Protein AF-A0A2T2UYY9-F1 (afdb_monomer)

Foldseek 3Di:
DDDDDDDDDDPDDDDDPPDDPPDDDDPPPPPDPDPPPDPDPDDPDPPPPDDDDPAPVHDDDQLVDHPQVVCCVPPVDRDDNVRSQVVQQQWKDWPPPFIWGDPDPVRDIDTDCVSCVVQQCQQADVPGDCNVPNDDDPDPVSDTDRPPTDMDGCNDDDDCPVVLVVQLVPDPDDPPPPVVSVVSSVVSQVVVQVVVQVVVCVVPVPDGDHD

Radius of gyration: 27.1 Å; Cα contacts (8 Å, |Δi|>4): 128; chains: 1; bounding box: 74×56×60 Å

Sequence (211 aa):
MLLAATGCMGSGQTAVVTERPEDVPSTEDDPAPDATKGRGAGAPAMADTATVGRFDQGRLWTFENPPLGYFEEEYGFRPGEDWLRQARLGALRFADYCSASFVSPRGLILTNHHCARESIADVSQENESLVRDGFYAETRSDERRVEDLYVEQIVEVRDVTDSLRALVAGAPVENNDIEALARARRRQVVQLEERLTRRAERQDTTLRVRV

Structure (mmCIF, N/CA/C/O backbone):
data_AF-A0A2T2UYY9-F1
#
_entry.id   AF-A0A2T2UYY9-F1
#
loop_
_atom_site.group_PDB
_atom_site.id
_atom_site.type_symbol
_atom_site.label_atom_id
_atom_site.label_alt_id
_atom_site.label_comp_id
_atom_site.label_asym_id
_atom_site.label_entity_id
_atom_site.label_seq_id
_atom_site.pdbx_PDB_ins_code
_atom_site.Cartn_x
_atom_site.Cartn_y
_atom_site.Cartn_z
_atom_site.occupancy
_atom_site.B_iso_or_equiv
_atom_site.auth_seq_id
_atom_site.auth_comp_id
_atom_site.auth_asym_id
_atom_site.auth_atom_id
_atom_site.pdbx_PDB_model_num
ATOM 1 N N . MET A 1 1 ? 18.555 -36.882 26.285 1.00 37.34 1 MET A N 1
ATOM 2 C CA . MET A 1 1 ? 17.456 -37.588 26.973 1.00 37.34 1 MET A CA 1
ATOM 3 C C . MET A 1 1 ? 16.261 -37.558 26.038 1.00 37.34 1 MET A C 1
ATOM 5 O O . MET A 1 1 ? 15.813 -36.476 25.691 1.00 37.34 1 MET A O 1
ATOM 9 N N . LEU A 1 2 ? 15.871 -38.720 25.514 1.00 35.34 2 LEU A N 1
ATOM 10 C CA . LEU A 1 2 ? 14.754 -38.873 24.580 1.00 35.34 2 LEU A CA 1
ATOM 11 C C . LEU A 1 2 ? 13.439 -38.513 25.284 1.00 35.34 2 LEU A C 1
ATOM 13 O O . LEU A 1 2 ? 13.162 -39.089 26.333 1.00 35.34 2 LEU A O 1
ATOM 17 N N . LEU A 1 3 ? 12.606 -37.672 24.675 1.00 29.30 3 LEU A N 1
ATOM 18 C CA . LEU A 1 3 ? 11.164 -37.705 24.904 1.00 29.30 3 LEU A CA 1
ATOM 19 C C . LEU A 1 3 ? 10.444 -37.545 23.564 1.00 29.30 3 LEU A C 1
ATOM 21 O O . LEU A 1 3 ? 10.531 -36.512 22.908 1.00 29.30 3 LEU A O 1
ATOM 25 N N . ALA A 1 4 ? 9.756 -38.611 23.167 1.00 40.12 4 ALA A N 1
ATOM 26 C CA . ALA A 1 4 ? 8.724 -38.580 22.148 1.00 40.12 4 ALA A CA 1
ATOM 27 C C . ALA A 1 4 ? 7.414 -38.102 22.788 1.00 40.12 4 ALA A C 1
ATOM 29 O O . ALA A 1 4 ? 7.098 -38.503 23.908 1.00 40.12 4 ALA A O 1
ATOM 30 N N . ALA A 1 5 ? 6.632 -37.309 22.058 1.00 35.09 5 ALA A N 1
ATOM 31 C CA . ALA A 1 5 ? 5.236 -37.057 22.383 1.00 35.09 5 ALA A CA 1
ATOM 32 C C . ALA A 1 5 ? 4.394 -37.185 21.110 1.00 35.09 5 ALA A C 1
ATOM 34 O O . ALA A 1 5 ? 4.393 -36.323 20.236 1.00 35.09 5 ALA A O 1
ATOM 35 N N . THR A 1 6 ? 3.697 -38.312 21.014 1.00 42.81 6 THR A N 1
ATOM 36 C CA . THR A 1 6 ? 2.542 -38.532 20.149 1.00 42.81 6 THR A CA 1
ATOM 37 C C . THR A 1 6 ? 1.341 -37.829 20.779 1.00 42.81 6 THR A C 1
ATOM 39 O O . THR A 1 6 ? 1.020 -38.088 21.936 1.00 42.81 6 THR A O 1
ATOM 42 N N . GLY A 1 7 ? 0.644 -36.978 20.028 1.00 36.50 7 GLY A N 1
ATOM 43 C CA . GLY A 1 7 ? -0.615 -36.388 20.481 1.00 36.50 7 GLY A CA 1
ATOM 44 C C . GLY A 1 7 ? -1.250 -35.508 19.412 1.00 36.50 7 GLY A C 1
ATOM 45 O O . GLY A 1 7 ? -0.659 -34.524 18.984 1.00 36.50 7 GLY A O 1
ATOM 46 N N . CYS A 1 8 ? -2.451 -35.872 18.966 1.00 51.44 8 CYS A N 1
ATOM 47 C CA . CYS A 1 8 ? -3.291 -35.002 18.150 1.00 51.44 8 CYS A CA 1
ATOM 48 C C . CYS A 1 8 ? -3.870 -33.899 19.052 1.00 51.44 8 CYS A C 1
ATOM 50 O O . CYS A 1 8 ? -4.552 -34.222 20.023 1.00 51.44 8 CYS A O 1
ATOM 52 N N . MET A 1 9 ? -3.632 -32.622 18.735 1.00 43.91 9 MET A N 1
ATOM 53 C CA . MET A 1 9 ? -4.253 -31.485 19.428 1.00 43.91 9 MET A CA 1
ATOM 54 C C . MET A 1 9 ? -5.332 -30.846 18.545 1.00 43.91 9 MET A C 1
ATOM 56 O O . MET A 1 9 ? -5.073 -30.468 17.404 1.00 43.91 9 MET A O 1
ATOM 60 N N . GLY A 1 10 ? -6.550 -30.754 19.085 1.00 40.47 10 GLY A N 1
ATOM 61 C CA . GLY A 1 10 ? -7.696 -30.074 18.481 1.00 40.47 10 GLY A CA 1
ATOM 62 C C . GLY A 1 10 ? -7.664 -28.551 18.657 1.00 40.47 10 GLY A C 1
ATOM 63 O O . GLY A 1 10 ? -6.865 -28.004 19.415 1.00 40.47 10 GLY A O 1
ATOM 64 N N . SER A 1 11 ? -8.560 -27.869 17.939 1.00 52.34 11 SER A N 1
ATOM 65 C CA . SER A 1 11 ? -8.691 -26.410 17.921 1.00 52.34 11 SER A CA 1
ATOM 66 C C . SER A 1 11 ? -9.060 -25.852 19.298 1.00 52.34 11 SER A C 1
ATOM 68 O O . SER A 1 11 ? -10.114 -26.200 19.831 1.00 52.34 11 SER A O 1
ATOM 70 N N . GLY A 1 12 ? -8.236 -24.950 19.840 1.00 54.50 12 GLY A N 1
ATOM 71 C CA . GLY A 1 12 ? -8.602 -24.166 21.025 1.00 54.50 12 GLY A CA 1
ATOM 72 C C . GLY A 1 12 ? -7.506 -23.891 22.055 1.00 54.50 12 GLY A C 1
ATOM 73 O O . GLY A 1 12 ? -7.841 -23.432 23.140 1.00 54.50 12 GLY A O 1
ATOM 74 N N . GLN A 1 13 ? -6.223 -24.138 21.774 1.00 39.34 13 GLN A N 1
ATOM 75 C CA . GLN A 1 13 ? -5.159 -23.745 22.704 1.00 39.34 13 GLN A CA 1
ATOM 76 C C . GLN A 1 13 ? -4.531 -22.405 22.315 1.00 39.34 13 GLN A C 1
ATOM 78 O O . GLN A 1 13 ? -3.838 -22.288 21.307 1.00 39.34 13 GLN A O 1
ATOM 83 N N . THR A 1 14 ? -4.766 -21.397 23.153 1.00 49.75 14 THR A N 1
ATOM 84 C CA . THR A 1 14 ? -3.961 -20.176 23.227 1.00 49.75 14 THR A CA 1
ATOM 85 C C . THR A 1 14 ? -2.599 -20.556 23.803 1.00 49.75 14 THR A C 1
ATOM 87 O O . THR A 1 14 ? -2.527 -21.112 24.899 1.00 49.75 14 THR A O 1
ATOM 90 N N . ALA A 1 15 ? -1.518 -20.291 23.072 1.00 41.66 15 ALA A N 1
ATOM 91 C CA . ALA A 1 15 ? -0.172 -20.473 23.598 1.00 41.66 15 ALA A CA 1
ATOM 92 C C . ALA A 1 15 ? 0.050 -19.483 24.752 1.00 41.66 15 ALA A C 1
ATOM 94 O O . ALA A 1 15 ? 0.008 -18.270 24.555 1.00 41.66 15 ALA A O 1
ATOM 95 N N . VAL A 1 16 ? 0.266 -19.999 25.961 1.00 47.44 16 VAL A N 1
ATOM 96 C CA . VAL A 1 16 ? 0.759 -19.204 27.087 1.00 47.44 16 VAL A CA 1
ATOM 97 C C . VAL A 1 16 ? 2.278 -19.198 26.970 1.00 47.44 16 VAL A C 1
ATOM 99 O O . VAL A 1 16 ? 2.910 -20.245 27.091 1.00 47.44 16 VAL A O 1
ATOM 102 N N . VAL A 1 17 ? 2.860 -18.033 26.683 1.00 52.19 17 VAL A N 1
ATOM 103 C CA . VAL A 1 17 ? 4.313 -17.829 26.739 1.00 52.19 17 VAL A CA 1
ATOM 104 C C . VAL A 1 17 ? 4.705 -17.934 28.206 1.00 52.19 17 VAL A C 1
ATOM 106 O O . VAL A 1 17 ? 4.462 -17.007 28.975 1.00 52.19 17 VAL A O 1
ATOM 109 N N . THR A 1 18 ? 5.207 -19.093 28.625 1.00 55.78 18 THR A N 1
ATOM 110 C CA . THR A 1 18 ? 5.424 -19.354 30.050 1.00 55.78 18 THR A CA 1
ATOM 111 C C . THR A 1 18 ? 6.650 -18.653 30.608 1.00 55.78 18 THR A C 1
ATOM 113 O O . THR A 1 18 ? 6.643 -18.385 31.801 1.00 55.78 18 THR A O 1
ATOM 116 N N . GLU A 1 19 ? 7.658 -18.287 29.806 1.00 55.75 19 GLU A N 1
ATOM 117 C CA . GLU A 1 19 ? 8.857 -17.608 30.324 1.00 55.75 19 GLU A CA 1
ATOM 118 C C . GLU A 1 19 ? 9.464 -16.650 29.284 1.00 55.75 19 GLU A C 1
ATOM 120 O O . GLU A 1 19 ? 9.641 -17.003 28.115 1.00 55.75 19 GLU A O 1
ATOM 125 N N . ARG A 1 20 ? 9.765 -15.414 29.714 1.00 49.06 20 ARG A N 1
ATOM 126 C CA . ARG A 1 20 ? 10.604 -14.471 28.963 1.00 49.06 20 ARG A CA 1
ATOM 127 C C . ARG A 1 20 ? 12.036 -15.024 28.994 1.00 49.06 20 ARG A C 1
ATOM 129 O O . ARG A 1 20 ? 12.487 -15.357 30.089 1.00 49.06 20 ARG A O 1
ATOM 136 N N . PRO A 1 21 ? 12.747 -15.128 27.857 1.00 59.56 21 PRO A N 1
ATOM 137 C CA . PRO A 1 21 ? 14.175 -15.436 27.869 1.00 59.56 21 PRO A CA 1
ATOM 138 C C . PRO A 1 21 ? 14.902 -14.485 28.826 1.00 59.56 21 PRO A C 1
ATOM 140 O O . PRO A 1 21 ? 14.519 -13.315 28.913 1.00 59.56 21 PRO A O 1
ATOM 143 N N . GLU A 1 22 ? 15.903 -14.981 29.555 1.00 58.59 22 GLU A N 1
ATOM 144 C CA . GLU A 1 22 ? 16.700 -14.137 30.451 1.00 58.59 22 GLU A CA 1
ATOM 145 C C . GLU A 1 22 ? 17.246 -12.925 29.684 1.00 58.59 22 GLU A C 1
ATOM 147 O O . GLU A 1 22 ? 17.657 -13.050 28.525 1.00 58.59 22 GLU A O 1
ATOM 152 N N . ASP A 1 23 ? 17.213 -11.748 30.319 1.00 61.19 23 ASP A N 1
ATOM 153 C CA . ASP A 1 23 ? 17.773 -10.538 29.723 1.00 61.19 23 ASP A CA 1
ATOM 154 C C . ASP A 1 23 ? 19.252 -10.784 29.433 1.00 61.19 23 ASP A C 1
ATOM 156 O O . ASP A 1 23 ? 20.052 -11.040 30.336 1.00 61.19 23 ASP A O 1
ATOM 160 N N . VAL A 1 24 ? 19.614 -10.712 28.154 1.00 56.38 24 VAL A N 1
ATOM 161 C CA . VAL A 1 24 ? 21.017 -10.690 27.755 1.00 56.38 24 VAL A CA 1
ATOM 162 C C . VAL A 1 24 ? 21.629 -9.433 28.384 1.00 56.38 24 VAL A C 1
ATOM 164 O O . VAL A 1 24 ? 21.054 -8.355 28.207 1.00 56.38 24 VAL A O 1
ATOM 167 N N . PRO A 1 25 ? 22.747 -9.535 29.129 1.00 52.97 25 PRO A N 1
ATOM 168 C CA . PRO A 1 25 ? 23.355 -8.373 29.758 1.00 52.97 25 PRO A CA 1
ATOM 169 C C . PRO A 1 25 ? 23.643 -7.299 28.708 1.00 52.97 25 PRO A C 1
ATOM 171 O O . PRO A 1 25 ? 24.212 -7.590 27.653 1.00 52.97 25 PRO A O 1
ATOM 174 N N . SER A 1 26 ? 23.241 -6.063 28.992 1.00 54.41 26 SER A N 1
ATOM 175 C CA . SER A 1 26 ? 23.564 -4.911 28.159 1.00 54.41 26 SER A CA 1
ATOM 176 C C . SER A 1 26 ? 25.078 -4.723 28.113 1.00 54.41 26 SER A C 1
ATOM 178 O O . SER A 1 26 ? 25.713 -4.529 29.147 1.00 54.41 26 SER A O 1
ATOM 180 N N . THR A 1 27 ? 25.653 -4.691 26.913 1.00 58.06 27 THR A N 1
ATOM 181 C CA . THR A 1 27 ? 27.070 -4.348 26.690 1.00 58.06 27 THR A CA 1
ATOM 182 C C . THR A 1 27 ? 27.346 -2.846 26.855 1.00 58.06 27 THR A C 1
ATOM 184 O O . THR A 1 27 ? 28.406 -2.360 26.476 1.00 58.06 27 THR A O 1
ATOM 187 N N . GLU A 1 28 ? 26.372 -2.078 27.350 1.00 57.88 28 GLU A N 1
ATOM 188 C CA . GLU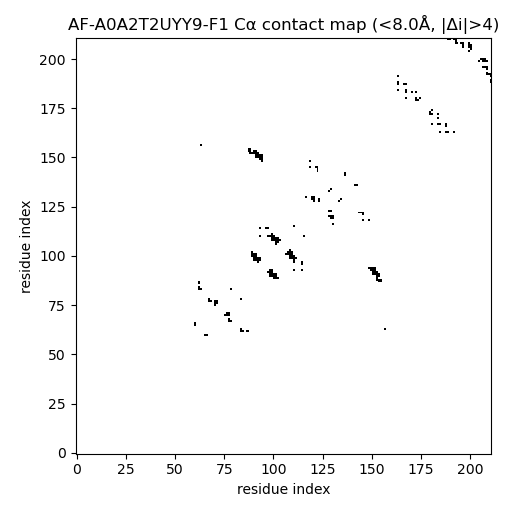 A 1 28 ? 26.459 -0.621 27.507 1.00 57.88 28 GLU A CA 1
ATOM 189 C C . GLU A 1 28 ? 27.282 -0.210 28.742 1.00 57.88 28 GLU A C 1
ATOM 191 O O . GLU A 1 28 ? 27.841 0.884 28.750 1.00 57.88 28 GLU A O 1
ATOM 196 N N . ASP A 1 29 ? 27.424 -1.104 29.730 1.00 51.78 29 ASP A N 1
ATOM 197 C CA . ASP A 1 29 ? 28.199 -0.885 30.964 1.00 51.78 29 ASP A CA 1
ATOM 198 C C . ASP A 1 29 ? 29.574 -1.581 30.964 1.00 51.78 29 ASP A C 1
ATOM 200 O O . ASP A 1 29 ? 30.299 -1.542 31.965 1.00 51.78 29 ASP A O 1
ATOM 204 N N . ASP A 1 30 ? 29.970 -2.210 29.853 1.00 55.09 30 ASP A N 1
ATOM 205 C CA . ASP A 1 30 ? 31.307 -2.789 29.741 1.00 55.09 30 ASP A CA 1
ATOM 206 C C . ASP A 1 30 ? 32.353 -1.658 29.754 1.00 55.09 30 ASP A C 1
ATOM 208 O O . ASP A 1 30 ? 32.312 -0.756 28.908 1.00 55.09 30 ASP A O 1
ATOM 212 N N . PRO A 1 31 ? 33.319 -1.659 30.695 1.00 55.16 31 PRO A N 1
ATOM 213 C CA . PRO A 1 31 ? 34.343 -0.630 30.725 1.00 55.16 31 PRO A CA 1
ATOM 214 C C . PRO A 1 31 ? 35.142 -0.680 29.423 1.00 55.16 31 PRO A C 1
ATOM 216 O O . PRO A 1 31 ? 35.619 -1.740 29.010 1.00 55.16 31 PRO A O 1
ATOM 219 N N . ALA A 1 32 ? 35.315 0.486 28.793 1.00 49.72 32 ALA A N 1
ATOM 220 C CA . ALA A 1 32 ? 36.153 0.615 27.611 1.00 49.72 32 ALA A CA 1
ATOM 221 C C . ALA A 1 32 ? 37.526 -0.036 27.876 1.00 49.72 32 ALA A C 1
ATOM 223 O O . ALA A 1 32 ? 38.115 0.197 28.940 1.00 49.72 32 ALA A O 1
ATOM 224 N N . PRO A 1 33 ? 38.047 -0.857 26.947 1.00 54.19 33 PRO A N 1
ATOM 225 C CA . PRO A 1 33 ? 39.304 -1.555 27.159 1.00 54.19 33 PRO A CA 1
ATOM 226 C C . PRO A 1 33 ? 40.423 -0.548 27.447 1.00 54.19 33 PRO A C 1
ATOM 228 O O . PRO A 1 33 ? 40.607 0.427 26.718 1.00 54.19 33 PRO A O 1
ATOM 231 N N . ASP A 1 34 ? 41.166 -0.794 28.527 1.00 48.72 34 ASP A N 1
ATOM 232 C CA . ASP A 1 34 ? 42.302 0.023 28.954 1.00 48.72 34 ASP A CA 1
ATOM 233 C C . ASP A 1 34 ? 43.360 0.093 27.839 1.00 48.72 34 ASP A C 1
ATOM 235 O O . ASP A 1 34 ? 44.102 -0.859 27.580 1.00 48.72 34 ASP A O 1
ATOM 239 N N . ALA A 1 35 ? 43.436 1.254 27.185 1.00 53.03 35 ALA A N 1
ATOM 240 C CA . ALA A 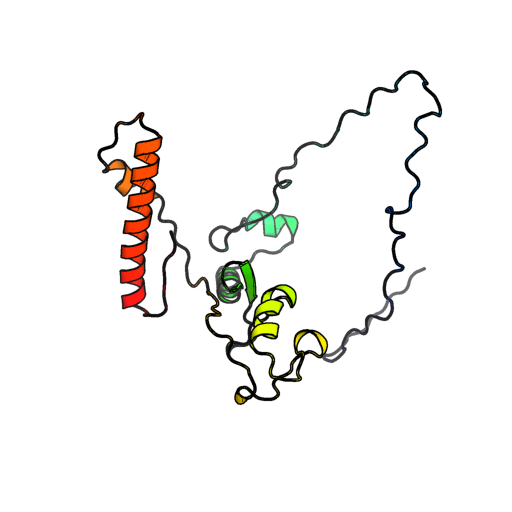1 35 ? 44.314 1.522 26.050 1.00 53.03 35 ALA A CA 1
ATOM 241 C C . ALA A 1 35 ? 45.816 1.535 26.405 1.00 53.03 35 ALA A C 1
ATOM 243 O O . ALA A 1 35 ? 46.651 1.772 25.529 1.00 53.03 35 ALA A O 1
ATOM 244 N N . THR A 1 36 ? 46.192 1.296 27.668 1.00 50.16 36 THR A N 1
ATOM 245 C CA . THR A 1 36 ? 47.596 1.310 28.108 1.00 50.16 36 THR A CA 1
ATOM 246 C C . THR A 1 36 ? 48.218 -0.072 28.324 1.00 50.16 36 THR A C 1
ATOM 248 O O . THR A 1 36 ? 49.435 -0.175 28.507 1.00 50.16 36 THR A O 1
ATOM 251 N N . LYS A 1 37 ? 47.452 -1.164 28.193 1.00 49.22 37 LYS A N 1
ATOM 252 C CA . LYS A 1 37 ? 47.991 -2.526 28.313 1.00 49.22 37 LYS A CA 1
ATOM 253 C C . LYS A 1 37 ? 48.530 -3.063 26.981 1.00 49.22 37 LYS A C 1
ATOM 255 O O . LYS A 1 37 ? 47.829 -3.691 26.201 1.00 49.22 37 LYS A O 1
ATOM 260 N N . GLY A 1 38 ? 49.836 -2.877 26.783 1.00 46.69 38 GLY A N 1
ATOM 261 C CA . GLY A 1 38 ? 50.659 -3.732 25.923 1.00 46.69 38 GLY A CA 1
ATOM 262 C C . GLY A 1 38 ? 50.740 -3.321 24.454 1.00 46.69 38 GLY A C 1
ATOM 263 O O . GLY A 1 38 ? 50.080 -3.897 23.597 1.00 46.69 38 GLY A O 1
ATOM 264 N N . ARG A 1 39 ? 51.687 -2.430 24.129 1.00 49.59 39 ARG A N 1
ATOM 265 C CA . ARG A 1 39 ? 52.286 -2.370 22.784 1.00 49.59 39 ARG A CA 1
ATOM 266 C C . ARG A 1 39 ? 53.170 -3.606 22.564 1.00 49.59 39 ARG A C 1
ATOM 268 O O . ARG A 1 39 ? 54.394 -3.520 22.586 1.00 49.59 39 ARG A O 1
ATOM 275 N N . GLY A 1 40 ? 52.538 -4.765 22.406 1.00 49.12 40 GLY A N 1
ATOM 276 C CA . GLY A 1 40 ? 53.129 -5.909 21.718 1.00 49.12 40 GLY A CA 1
ATOM 277 C C . GLY A 1 40 ? 53.073 -5.660 20.211 1.00 49.12 40 GLY A C 1
ATOM 278 O O . GLY A 1 40 ? 52.153 -4.993 19.741 1.00 49.12 40 GLY A O 1
ATOM 279 N N . ALA A 1 41 ? 54.079 -6.130 19.471 1.00 51.84 41 ALA A N 1
ATOM 280 C CA . ALA A 1 41 ? 54.162 -5.997 18.017 1.00 51.84 41 ALA A CA 1
ATOM 281 C C . ALA A 1 41 ? 52.804 -6.301 17.366 1.00 51.84 41 ALA A C 1
ATOM 283 O O . ALA A 1 41 ? 52.227 -7.357 17.622 1.00 51.84 41 ALA A O 1
ATOM 284 N N . GLY A 1 42 ? 52.290 -5.347 16.584 1.00 53.19 42 GLY A N 1
ATOM 285 C CA . GLY A 1 42 ? 50.960 -5.421 15.994 1.00 53.19 42 GLY A CA 1
ATOM 286 C C . GLY A 1 42 ? 50.794 -6.719 15.221 1.00 53.19 42 GLY A C 1
ATOM 287 O O . GLY A 1 42 ? 51.405 -6.897 14.166 1.00 53.19 42 GLY A O 1
ATOM 288 N N . ALA A 1 43 ? 49.967 -7.620 15.751 1.00 57.94 43 ALA A N 1
ATOM 289 C CA . ALA A 1 43 ? 49.380 -8.660 14.932 1.00 57.94 43 ALA A CA 1
ATOM 290 C C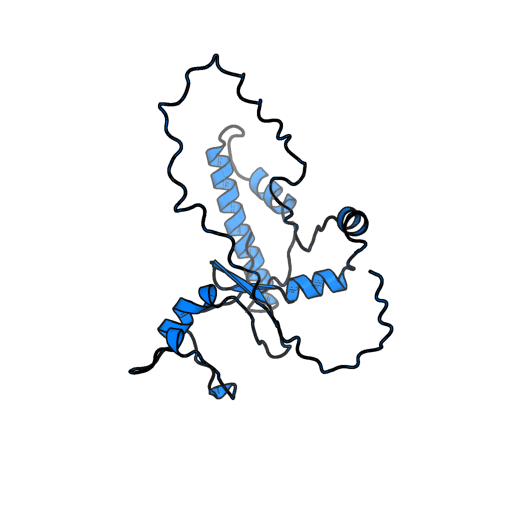 . ALA A 1 43 ? 48.698 -7.948 13.752 1.00 57.94 43 ALA A C 1
ATOM 292 O O . ALA A 1 43 ? 48.041 -6.924 13.980 1.00 57.94 43 ALA A O 1
ATOM 293 N N . PRO A 1 44 ? 48.879 -8.413 12.503 1.00 57.97 44 PRO A N 1
ATOM 294 C CA . PRO A 1 44 ? 48.126 -7.855 11.394 1.00 57.97 44 PRO A CA 1
ATOM 295 C C . PRO A 1 44 ? 46.651 -7.916 11.787 1.00 57.97 44 PRO A C 1
ATOM 297 O O . PRO A 1 44 ? 46.178 -8.972 12.216 1.00 57.97 44 PRO A O 1
ATOM 300 N N . ALA A 1 45 ? 45.953 -6.778 11.709 1.00 63.00 45 ALA A N 1
ATOM 301 C CA . ALA A 1 45 ? 44.503 -6.769 11.822 1.00 63.00 45 ALA A CA 1
ATOM 302 C C . ALA A 1 45 ? 43.998 -7.887 10.908 1.00 63.00 45 ALA A C 1
ATOM 304 O O . ALA A 1 45 ? 44.405 -7.933 9.742 1.00 63.00 45 ALA A O 1
ATOM 305 N N . MET A 1 46 ? 43.228 -8.837 11.452 1.00 64.88 46 MET A N 1
ATOM 306 C CA . MET A 1 46 ? 42.651 -9.888 10.621 1.00 64.88 46 MET A CA 1
ATOM 307 C C . MET A 1 46 ? 41.923 -9.173 9.491 1.00 64.88 46 MET A C 1
ATOM 309 O O . MET A 1 46 ? 41.044 -8.353 9.755 1.00 64.88 46 MET A O 1
ATOM 313 N N . ALA A 1 47 ? 42.381 -9.395 8.259 1.00 67.06 47 ALA A N 1
ATOM 314 C CA . ALA A 1 47 ? 41.742 -8.808 7.099 1.00 67.06 47 ALA A CA 1
ATOM 315 C C . ALA A 1 47 ? 40.261 -9.180 7.164 1.00 67.06 47 ALA A C 1
ATOM 317 O O . ALA A 1 47 ? 39.934 -10.331 7.471 1.00 67.06 47 ALA A O 1
ATOM 318 N N . ASP A 1 48 ? 39.392 -8.199 6.936 1.00 73.12 48 ASP A N 1
ATOM 319 C CA . ASP A 1 48 ? 37.964 -8.445 6.833 1.00 73.12 48 ASP A CA 1
ATOM 320 C C . ASP A 1 48 ? 37.751 -9.525 5.765 1.00 73.12 48 ASP A C 1
ATOM 322 O O . ASP A 1 48 ? 38.071 -9.343 4.589 1.00 73.12 48 ASP A O 1
ATOM 326 N N . THR A 1 49 ? 37.340 -10.705 6.224 1.00 79.62 49 THR A N 1
ATOM 327 C CA . THR A 1 49 ? 37.105 -11.887 5.388 1.00 79.62 49 THR A CA 1
ATOM 328 C C . THR A 1 49 ? 35.648 -11.962 4.951 1.00 79.62 49 THR A C 1
ATOM 330 O O . THR A 1 49 ? 35.265 -12.933 4.294 1.00 79.62 49 THR A O 1
ATOM 333 N N . ALA A 1 50 ? 34.833 -10.949 5.278 1.00 79.94 50 ALA A N 1
ATOM 334 C CA . ALA A 1 50 ? 33.485 -10.841 4.760 1.00 79.94 50 ALA A CA 1
ATOM 335 C C . ALA A 1 50 ? 33.542 -10.759 3.231 1.00 79.94 50 ALA A C 1
ATOM 337 O O . ALA A 1 50 ? 34.129 -9.857 2.631 1.00 79.94 50 ALA A O 1
ATOM 338 N N . THR A 1 51 ? 32.933 -11.748 2.589 1.00 82.56 51 THR A N 1
ATOM 339 C CA . THR A 1 51 ? 32.713 -11.744 1.146 1.00 82.56 51 THR A CA 1
ATOM 340 C C . THR A 1 51 ? 31.273 -11.339 0.906 1.00 82.56 51 THR A C 1
ATOM 342 O O . THR A 1 51 ? 30.379 -11.819 1.598 1.00 82.56 51 THR A O 1
ATOM 345 N N . VAL A 1 52 ? 31.053 -10.439 -0.055 1.00 85.81 52 VAL A N 1
ATOM 346 C CA . VAL A 1 52 ? 29.703 -9.971 -0.377 1.00 85.81 52 VAL A CA 1
ATOM 347 C C . VAL A 1 52 ? 28.910 -11.118 -0.995 1.00 85.81 52 VAL A C 1
ATOM 349 O O . VAL A 1 52 ? 29.229 -11.604 -2.084 1.00 85.81 52 VAL A O 1
ATOM 352 N N . GLY A 1 53 ? 27.872 -11.546 -0.292 1.00 85.31 53 GLY A N 1
ATOM 353 C CA . GLY A 1 53 ? 26.890 -12.506 -0.753 1.00 85.31 53 GLY A CA 1
ATOM 354 C C . GLY A 1 53 ? 25.876 -11.880 -1.710 1.00 85.31 53 GLY A C 1
ATOM 355 O O . GLY A 1 53 ? 25.583 -10.684 -1.690 1.00 85.31 53 GLY A O 1
ATOM 356 N N . ARG A 1 54 ? 25.271 -12.727 -2.553 1.00 83.25 54 ARG A N 1
ATOM 357 C CA . ARG A 1 54 ? 24.250 -12.339 -3.547 1.00 83.25 54 ARG A CA 1
ATOM 358 C C . ARG A 1 54 ? 23.064 -11.562 -2.948 1.00 83.25 54 ARG A C 1
ATOM 360 O O . ARG A 1 54 ? 22.424 -10.803 -3.670 1.00 83.25 54 ARG A O 1
ATOM 367 N N . PHE A 1 55 ? 22.749 -11.780 -1.670 1.00 87.00 55 PHE A N 1
ATOM 368 C CA . PHE A 1 55 ? 21.567 -11.239 -0.989 1.00 87.00 55 PHE A CA 1
ATOM 369 C C . PHE A 1 55 ? 21.899 -10.352 0.215 1.00 87.00 55 PHE A C 1
ATOM 371 O O . PHE A 1 55 ? 21.017 -10.084 1.027 1.00 87.00 55 PHE A O 1
ATOM 378 N N . ASP A 1 56 ? 23.135 -9.865 0.329 1.00 86.06 56 ASP A N 1
ATOM 379 C CA . ASP A 1 56 ? 23.548 -9.024 1.463 1.00 86.06 56 ASP A CA 1
ATOM 380 C C . ASP A 1 56 ? 22.787 -7.692 1.514 1.00 86.06 56 ASP A C 1
ATOM 382 O O . ASP A 1 56 ? 22.641 -7.088 2.571 1.00 86.06 56 ASP A O 1
ATOM 386 N N . GLN A 1 57 ? 22.241 -7.260 0.374 1.00 83.88 57 GLN A N 1
ATOM 387 C CA . GLN A 1 57 ? 21.385 -6.074 0.246 1.00 83.88 57 GLN A CA 1
ATOM 388 C C . GLN A 1 57 ? 19.888 -6.389 0.426 1.00 83.88 57 GLN A C 1
ATOM 390 O O . GLN A 1 57 ? 19.028 -5.564 0.123 1.00 83.88 57 GLN A O 1
ATOM 395 N N . GLY A 1 58 ? 19.563 -7.589 0.906 1.00 86.00 58 GLY A N 1
ATOM 396 C CA . GLY A 1 58 ? 18.204 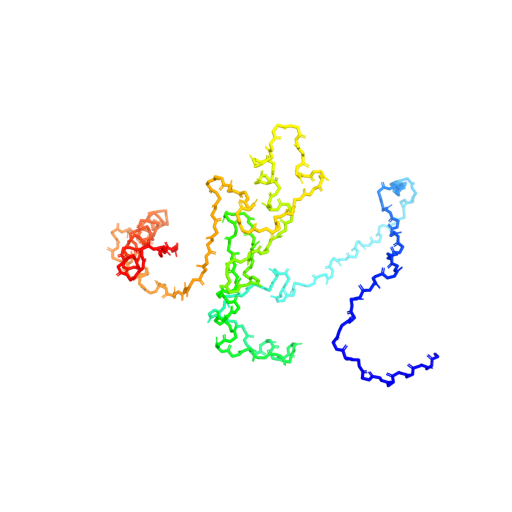-8.010 1.209 1.00 86.00 58 GLY A CA 1
ATOM 397 C C . GLY A 1 58 ? 17.497 -8.777 0.093 1.00 86.00 58 GLY A C 1
ATOM 398 O O . GLY A 1 58 ? 18.029 -9.085 -0.976 1.00 86.00 58 GLY A O 1
ATOM 399 N N . ARG A 1 59 ? 16.256 -9.138 0.411 1.00 90.00 59 ARG A N 1
ATOM 400 C CA . ARG A 1 59 ? 15.386 -10.059 -0.324 1.00 90.00 59 ARG A CA 1
ATOM 401 C C . ARG A 1 59 ? 14.011 -9.407 -0.490 1.00 90.00 59 ARG A C 1
ATOM 403 O O . ARG A 1 59 ? 13.070 -9.722 0.231 1.00 90.00 59 ARG A O 1
ATOM 410 N N . LEU A 1 60 ? 13.933 -8.427 -1.391 1.00 92.56 60 LEU A N 1
ATOM 411 C CA . LEU A 1 60 ? 12.716 -7.668 -1.691 1.00 92.56 60 LEU A CA 1
ATOM 412 C C . LEU A 1 60 ? 12.303 -7.934 -3.137 1.00 92.56 60 LEU A C 1
ATOM 414 O O . LEU A 1 60 ? 13.044 -7.624 -4.069 1.00 92.56 60 LEU A O 1
ATOM 418 N N . TRP A 1 61 ? 11.119 -8.510 -3.316 1.00 93.00 61 TRP A N 1
ATOM 419 C CA . TRP A 1 61 ? 10.583 -8.876 -4.624 1.00 93.00 61 TRP A CA 1
ATOM 420 C C . TRP A 1 61 ? 9.162 -8.359 -4.775 1.00 93.00 61 TRP A C 1
ATOM 422 O O . TRP A 1 61 ? 8.433 -8.225 -3.793 1.00 93.00 61 TRP A O 1
ATOM 432 N N . THR A 1 62 ? 8.767 -8.079 -6.012 1.00 94.38 62 THR A N 1
ATOM 433 C CA . THR A 1 62 ? 7.386 -7.716 -6.326 1.00 94.38 62 THR A CA 1
ATOM 434 C C . THR A 1 62 ? 6.513 -8.964 -6.420 1.00 94.38 62 THR A C 1
ATOM 436 O O . THR A 1 62 ? 7.002 -10.068 -6.672 1.00 94.38 62 THR A O 1
ATOM 439 N N . PHE A 1 63 ? 5.202 -8.791 -6.249 1.00 95.25 63 PHE A N 1
ATOM 440 C CA . PHE A 1 63 ? 4.241 -9.885 -6.407 1.00 95.25 63 PHE A CA 1
ATOM 441 C C . PHE A 1 63 ? 4.117 -10.347 -7.866 1.00 95.25 63 PHE A C 1
ATOM 443 O O . PHE A 1 63 ? 3.734 -11.484 -8.119 1.00 95.25 63 PHE A O 1
ATOM 450 N N . GLU A 1 64 ? 4.454 -9.476 -8.817 1.00 94.12 64 GLU A N 1
ATOM 451 C CA . GLU A 1 64 ? 4.347 -9.703 -10.261 1.00 94.12 64 GLU A CA 1
ATOM 452 C C . GLU A 1 64 ? 5.549 -10.453 -10.835 1.00 94.12 64 GLU A C 1
ATOM 454 O O . GLU A 1 64 ? 5.427 -11.103 -11.869 1.00 94.12 64 GLU A O 1
ATOM 459 N N . ASN A 1 65 ? 6.710 -10.359 -10.181 1.00 94.69 65 ASN A N 1
ATOM 460 C CA . ASN A 1 65 ? 7.927 -11.042 -10.611 1.00 94.69 65 ASN A CA 1
ATOM 461 C C . ASN A 1 65 ? 8.692 -11.678 -9.431 1.00 94.69 65 ASN A C 1
ATOM 463 O O . ASN A 1 65 ? 9.862 -11.350 -9.199 1.00 94.69 65 ASN A O 1
ATOM 467 N N . PRO A 1 66 ? 8.055 -12.572 -8.651 1.00 95.25 66 PRO A N 1
ATOM 468 C CA . PRO A 1 66 ? 8.730 -13.273 -7.572 1.00 95.25 66 PRO A CA 1
ATOM 469 C C . PRO A 1 66 ? 9.675 -14.343 -8.142 1.00 95.25 66 PRO A C 1
ATOM 471 O O . PRO A 1 66 ? 9.351 -15.002 -9.135 1.00 95.25 66 PRO A O 1
ATOM 474 N N . PRO A 1 67 ? 10.832 -14.597 -7.509 1.00 95.62 67 PRO A N 1
ATOM 475 C CA . PRO A 1 67 ? 11.765 -15.622 -7.958 1.00 95.62 67 PRO A CA 1
ATOM 476 C C . PRO A 1 67 ? 11.269 -17.016 -7.535 1.00 95.62 67 PRO A C 1
ATOM 478 O O . PRO A 1 67 ? 11.830 -17.646 -6.645 1.00 95.62 67 PRO A O 1
ATOM 481 N N . LEU A 1 68 ? 10.211 -17.520 -8.177 1.00 96.94 68 LEU A N 1
ATOM 482 C CA . LEU A 1 68 ? 9.521 -18.752 -7.762 1.00 96.94 68 LEU A CA 1
ATOM 483 C C . LEU A 1 68 ? 10.441 -19.975 -7.663 1.00 96.94 68 LEU A C 1
ATOM 485 O O . LEU A 1 68 ? 10.284 -20.775 -6.750 1.00 96.94 68 LEU A O 1
ATOM 489 N N . GLY A 1 69 ? 11.411 -20.108 -8.575 1.00 96.94 69 GLY A N 1
ATOM 490 C CA . GLY A 1 69 ? 12.395 -21.194 -8.508 1.00 96.94 69 GLY A CA 1
ATOM 491 C C . GLY A 1 69 ? 13.283 -21.109 -7.265 1.00 96.94 69 GLY A C 1
ATOM 492 O O . GLY A 1 69 ? 13.560 -22.125 -6.644 1.00 96.94 69 GLY A O 1
ATOM 493 N N . TYR A 1 70 ? 13.652 -19.893 -6.855 1.00 94.69 70 TYR A N 1
ATOM 494 C CA . TYR A 1 70 ? 14.400 -19.676 -5.619 1.00 94.69 70 TYR A CA 1
ATOM 495 C C . TYR A 1 70 ? 13.557 -20.012 -4.382 1.00 94.69 70 TYR A C 1
ATOM 497 O O . TYR A 1 70 ? 14.054 -20.651 -3.463 1.00 94.69 70 TYR A O 1
ATOM 505 N N . PHE A 1 71 ? 12.277 -19.620 -4.358 1.00 96.44 71 PHE A N 1
ATOM 506 C CA . PHE A 1 71 ? 11.393 -19.945 -3.230 1.00 96.44 71 PHE A CA 1
ATOM 507 C C . PHE A 1 71 ? 11.185 -21.451 -3.067 1.00 96.44 71 PHE A C 1
ATOM 509 O O . PHE A 1 71 ? 11.149 -21.958 -1.948 1.00 96.44 71 PHE A O 1
ATOM 516 N N . GLU A 1 72 ? 11.074 -22.167 -4.180 1.00 98.00 72 GLU A N 1
ATOM 517 C CA . GLU A 1 72 ? 10.930 -23.616 -4.191 1.00 98.00 72 GLU A CA 1
ATOM 518 C C . GLU A 1 72 ? 12.196 -24.319 -3.689 1.00 98.00 72 GLU A C 1
ATOM 520 O O . GLU A 1 72 ? 12.099 -25.204 -2.844 1.00 98.00 72 GLU A O 1
ATOM 525 N N . GLU A 1 73 ? 13.374 -23.892 -4.149 1.00 97.19 73 GLU A N 1
ATOM 526 C CA . GLU A 1 73 ? 14.663 -24.455 -3.731 1.00 97.19 73 GLU A CA 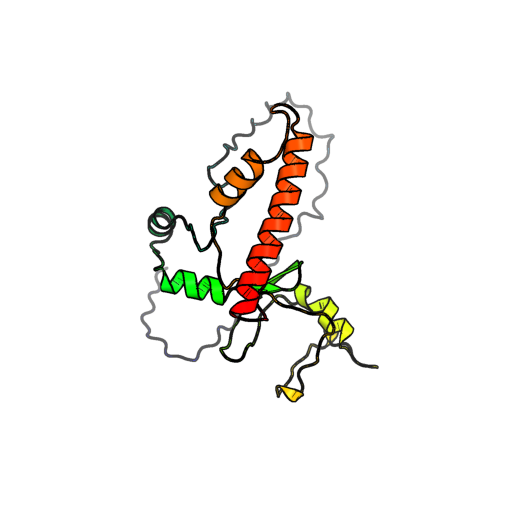1
ATOM 527 C C . GLU A 1 73 ? 14.975 -24.180 -2.252 1.00 97.19 73 GLU A C 1
ATOM 529 O O . GLU A 1 73 ? 15.363 -25.089 -1.523 1.00 97.19 73 GLU A O 1
ATOM 534 N N . GLU A 1 74 ? 14.786 -22.940 -1.797 1.00 95.31 74 GLU A N 1
ATOM 535 C CA . GLU A 1 74 ? 15.156 -22.516 -0.442 1.00 95.31 74 GLU A CA 1
ATOM 536 C C . GLU A 1 74 ? 14.114 -22.925 0.608 1.00 95.31 74 GLU A C 1
ATOM 538 O O . GLU A 1 74 ? 14.461 -23.311 1.723 1.00 95.31 74 GLU A O 1
ATOM 543 N N . TYR A 1 75 ? 12.826 -22.817 0.271 1.00 96.06 75 TYR A N 1
ATOM 544 C CA . TYR A 1 75 ? 11.734 -22.926 1.243 1.00 96.06 75 TYR A CA 1
ATOM 545 C C . TYR A 1 75 ? 10.766 -24.077 0.957 1.00 96.06 75 TYR A C 1
ATOM 547 O O . TYR A 1 75 ? 9.819 -24.268 1.720 1.00 96.06 75 TYR A O 1
ATOM 555 N N . GLY A 1 76 ? 10.941 -24.825 -0.139 1.00 97.88 76 GLY A N 1
ATOM 556 C CA . GLY A 1 76 ? 9.985 -25.859 -0.549 1.00 97.88 76 GLY A CA 1
ATOM 557 C C . GLY A 1 76 ? 8.599 -25.297 -0.884 1.00 97.88 76 GLY A C 1
ATOM 558 O O . GLY A 1 76 ? 7.606 -26.020 -0.823 1.00 97.88 76 GLY A O 1
ATOM 559 N N . PHE A 1 77 ? 8.510 -23.999 -1.197 1.00 97.19 77 PHE A N 1
ATOM 560 C CA . PHE A 1 77 ? 7.252 -23.295 -1.409 1.00 97.19 77 PHE A CA 1
ATOM 561 C C . PHE A 1 77 ? 7.232 -22.609 -2.769 1.00 97.19 77 PHE A C 1
ATOM 563 O O . PHE A 1 77 ? 8.031 -21.720 -3.051 1.00 97.19 77 PHE A O 1
ATOM 570 N N . ARG A 1 78 ? 6.257 -22.980 -3.599 1.00 97.62 78 ARG A N 1
ATOM 571 C CA . ARG A 1 78 ? 6.016 -22.347 -4.894 1.00 97.62 78 ARG A CA 1
ATOM 572 C C . ARG A 1 78 ? 4.589 -21.794 -4.942 1.00 97.62 78 ARG A C 1
ATOM 574 O O . ARG A 1 78 ? 3.663 -22.554 -5.232 1.00 97.62 78 ARG A O 1
ATOM 581 N N . PRO A 1 79 ? 4.371 -20.500 -4.645 1.00 96.88 79 PRO A N 1
ATOM 582 C CA . PRO A 1 79 ? 3.032 -19.930 -4.684 1.00 96.88 79 PRO A CA 1
ATOM 583 C C . PRO A 1 79 ? 2.486 -19.902 -6.114 1.00 96.88 79 PRO A C 1
ATOM 585 O O . PRO A 1 79 ? 3.194 -19.551 -7.059 1.00 96.88 79 PRO A O 1
ATOM 588 N N . GLY A 1 80 ? 1.206 -20.246 -6.259 1.00 97.62 80 GLY A N 1
ATOM 589 C CA . GLY A 1 80 ? 0.461 -20.022 -7.497 1.00 97.62 80 GLY A CA 1
ATOM 590 C C . GLY A 1 80 ? 0.032 -18.561 -7.658 1.00 97.62 80 GLY A C 1
ATOM 591 O O . GLY A 1 80 ? 0.086 -17.768 -6.716 1.00 97.62 80 GLY A O 1
ATOM 592 N N . GLU A 1 81 ? -0.460 -18.213 -8.846 1.00 96.06 81 GLU A N 1
ATOM 593 C CA . GLU A 1 81 ? -0.908 -16.850 -9.171 1.00 96.06 81 GLU A CA 1
ATOM 594 C C . GLU A 1 81 ? -2.034 -16.357 -8.252 1.00 96.06 81 GLU A C 1
ATOM 596 O O . GLU A 1 81 ? -2.014 -15.212 -7.803 1.00 96.06 81 GLU A O 1
ATOM 601 N N . ASP A 1 82 ? -2.989 -17.227 -7.911 1.00 97.19 82 ASP A N 1
ATOM 602 C CA . ASP A 1 82 ? -4.083 -16.892 -6.992 1.00 97.19 82 ASP A CA 1
ATOM 603 C C . ASP A 1 82 ? -3.572 -16.521 -5.597 1.00 97.19 82 ASP A C 1
ATOM 605 O O . ASP A 1 82 ? -4.081 -15.581 -4.983 1.00 97.19 82 ASP A O 1
ATOM 609 N N . TRP A 1 83 ? -2.544 -17.226 -5.118 1.00 97.31 83 TRP A N 1
ATOM 610 C CA . TRP A 1 83 ? -1.921 -16.945 -3.828 1.00 97.31 83 TRP A CA 1
ATOM 611 C C . TRP A 1 83 ? -1.221 -15.585 -3.853 1.00 97.31 83 TRP A C 1
ATOM 613 O O . TRP A 1 83 ? -1.445 -14.764 -2.967 1.00 97.31 83 TRP A O 1
ATOM 623 N N . LEU A 1 84 ? -0.436 -15.305 -4.901 1.00 97.44 84 LEU A N 1
ATOM 624 C CA . LEU A 1 84 ? 0.246 -14.016 -5.072 1.00 97.44 84 LEU A CA 1
ATOM 625 C C . LEU A 1 84 ? -0.756 -12.864 -5.187 1.00 97.44 84 LEU A C 1
ATOM 627 O O . LEU A 1 84 ? -0.569 -11.816 -4.571 1.00 97.44 84 LEU A O 1
ATOM 631 N N . ARG A 1 85 ? -1.858 -13.075 -5.917 1.00 96.50 85 ARG A N 1
ATOM 632 C CA . ARG A 1 85 ? -2.953 -12.106 -6.021 1.00 96.50 85 ARG A CA 1
ATOM 633 C C . ARG A 1 85 ? -3.579 -11.828 -4.658 1.00 96.50 85 ARG A C 1
ATOM 635 O O . ARG A 1 85 ? -3.790 -10.666 -4.324 1.00 96.50 85 ARG A O 1
ATOM 642 N N . GLN A 1 86 ? -3.885 -12.863 -3.877 1.00 95.94 86 GLN A N 1
ATOM 643 C CA . GLN A 1 86 ? -4.443 -12.693 -2.533 1.00 95.94 86 GLN A CA 1
ATOM 644 C C . GLN A 1 86 ? -3.465 -11.980 -1.598 1.00 95.94 86 GLN A C 1
ATOM 646 O O . GLN A 1 86 ? -3.872 -11.049 -0.908 1.00 95.94 86 GLN A O 1
ATOM 651 N N . ALA A 1 87 ? -2.184 -12.356 -1.621 1.00 96.12 87 ALA A N 1
ATOM 652 C CA . ALA A 1 87 ? -1.145 -11.707 -0.827 1.00 96.12 87 ALA A CA 1
ATOM 653 C C . ALA A 1 87 ? -1.031 -10.212 -1.164 1.00 96.12 87 ALA A C 1
ATOM 655 O O . ALA A 1 87 ? -1.043 -9.375 -0.263 1.00 96.12 87 ALA A O 1
ATOM 656 N N . ARG A 1 88 ? -1.023 -9.865 -2.457 1.00 96.94 88 ARG A N 1
ATOM 657 C CA . ARG A 1 88 ? -1.004 -8.473 -2.920 1.00 96.94 88 ARG A CA 1
ATOM 658 C C . ARG A 1 88 ? -2.235 -7.690 -2.468 1.00 96.94 88 ARG A C 1
ATOM 660 O O . ARG A 1 88 ? -2.095 -6.587 -1.958 1.00 96.94 88 ARG A O 1
ATOM 667 N N . LEU A 1 89 ? -3.433 -8.248 -2.649 1.00 96.44 89 LEU A N 1
ATOM 668 C CA . LEU A 1 89 ? -4.681 -7.581 -2.260 1.00 96.44 89 LEU A CA 1
ATOM 669 C C . LEU A 1 89 ? -4.842 -7.470 -0.736 1.00 96.44 89 LEU A C 1
ATOM 671 O O . LEU A 1 89 ? -5.554 -6.585 -0.270 1.00 96.44 89 LEU A O 1
ATOM 675 N N . GLY A 1 90 ? -4.210 -8.353 0.038 1.00 97.00 90 GLY A N 1
ATOM 676 C CA . GLY A 1 90 ? -4.216 -8.302 1.499 1.00 97.00 90 GLY A CA 1
ATOM 677 C C . GLY A 1 90 ? -3.226 -7.296 2.092 1.00 97.00 90 GLY A C 1
ATOM 678 O O . GLY A 1 90 ? -3.439 -6.850 3.218 1.00 97.00 90 GLY A O 1
ATOM 679 N N . ALA A 1 91 ? -2.171 -6.933 1.358 1.00 96.94 91 ALA A N 1
ATOM 680 C CA . ALA A 1 91 ? -1.159 -5.974 1.788 1.00 96.94 91 ALA A CA 1
ATOM 681 C C . ALA A 1 91 ? -1.593 -4.527 1.510 1.00 96.94 91 ALA A C 1
ATOM 683 O O . ALA A 1 91 ? -2.129 -4.208 0.448 1.00 96.94 91 ALA A O 1
ATOM 684 N N . LEU A 1 92 ? -1.326 -3.642 2.468 1.00 97.69 92 LEU A N 1
ATOM 685 C CA . LEU A 1 92 ? -1.707 -2.236 2.423 1.00 97.69 92 LEU A CA 1
ATOM 686 C C . LEU A 1 92 ? -0.513 -1.340 2.724 1.00 97.69 92 LEU A C 1
ATOM 688 O O . LEU A 1 92 ? 0.312 -1.635 3.593 1.00 97.69 92 LEU A O 1
ATOM 692 N N . ARG A 1 93 ? -0.476 -0.193 2.054 1.00 96.94 93 ARG A N 1
ATOM 693 C CA . ARG A 1 93 ? 0.350 0.938 2.461 1.00 96.94 93 ARG A CA 1
ATOM 694 C C . ARG A 1 93 ? -0.480 1.795 3.418 1.00 96.94 93 ARG A C 1
ATOM 696 O O . ARG A 1 93 ? -1.581 2.223 3.074 1.00 96.94 93 ARG A O 1
ATOM 703 N N . PHE A 1 94 ? 0.021 1.986 4.632 1.00 96.81 94 PHE A N 1
ATOM 704 C CA . PHE A 1 94 ? -0.640 2.770 5.669 1.00 96.81 94 PHE A CA 1
ATOM 705 C C . PHE A 1 94 ? -0.102 4.197 5.630 1.00 96.81 94 PHE A C 1
ATOM 707 O O . PHE A 1 94 ? 1.064 4.427 5.975 1.00 96.81 94 PHE A O 1
ATOM 714 N N . ALA A 1 95 ? -0.939 5.124 5.154 1.00 92.88 95 ALA A N 1
ATOM 715 C CA . ALA A 1 95 ? -0.536 6.472 4.771 1.00 92.88 95 ALA A CA 1
ATOM 716 C C . ALA A 1 95 ? 0.739 6.450 3.895 1.00 92.88 95 ALA A C 1
ATOM 718 O O . ALA A 1 95 ? 0.821 5.685 2.935 1.00 92.88 95 ALA A O 1
ATOM 719 N N . ASP A 1 96 ? 1.753 7.254 4.218 1.00 91.88 96 ASP A N 1
ATOM 720 C CA . ASP A 1 96 ? 3.009 7.308 3.459 1.00 91.88 96 ASP A CA 1
ATOM 721 C C . ASP A 1 96 ? 4.199 6.619 4.134 1.00 91.88 96 ASP A C 1
ATOM 723 O O . ASP A 1 96 ? 5.282 6.556 3.549 1.00 91.88 96 ASP A O 1
ATOM 727 N N . TYR A 1 97 ? 4.013 6.101 5.348 1.00 94.31 97 TYR A N 1
ATOM 728 C CA . TYR A 1 97 ? 5.124 5.796 6.252 1.00 94.31 97 TYR A CA 1
ATOM 729 C C . TYR A 1 97 ? 5.122 4.372 6.817 1.00 94.31 97 TYR A C 1
ATOM 731 O O . TYR A 1 97 ? 6.157 3.926 7.306 1.00 94.31 97 TYR A O 1
ATOM 739 N N . CYS A 1 98 ? 4.005 3.644 6.752 1.00 97.69 98 CYS A N 1
ATOM 740 C CA . CYS A 1 98 ? 3.902 2.305 7.328 1.00 97.69 98 CYS A CA 1
ATOM 741 C C . CYS A 1 98 ? 3.278 1.285 6.374 1.00 97.69 98 CYS A C 1
ATOM 743 O O . CYS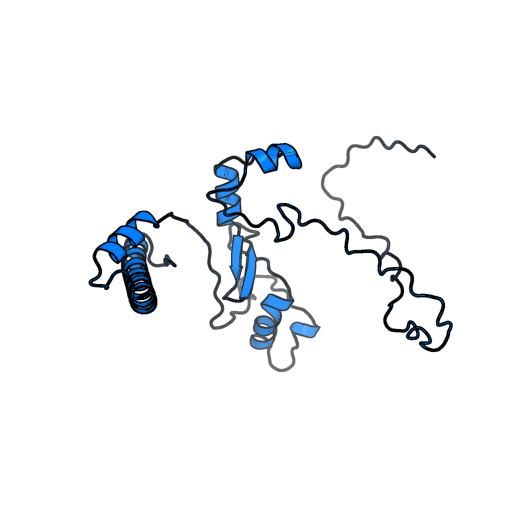 A 1 98 ? 2.764 1.598 5.300 1.00 97.69 98 CYS A O 1
ATOM 745 N N . SER A 1 99 ? 3.332 0.024 6.794 1.00 97.88 99 SER A N 1
ATOM 746 C CA . SER A 1 99 ? 2.603 -1.080 6.173 1.00 97.88 99 SER A CA 1
ATOM 747 C C . SER A 1 99 ? 1.427 -1.500 7.049 1.00 97.88 99 SER A C 1
ATOM 749 O O . SER A 1 99 ? 1.431 -1.302 8.267 1.00 97.88 99 SER A O 1
ATOM 751 N N . ALA A 1 100 ? 0.424 -2.104 6.429 1.00 98.31 100 ALA A N 1
ATOM 752 C CA . ALA A 1 100 ? -0.702 -2.717 7.112 1.00 98.31 100 ALA A CA 1
ATOM 753 C C . ALA A 1 100 ? -1.236 -3.907 6.306 1.00 98.31 100 ALA A C 1
ATOM 755 O O . ALA A 1 100 ? -0.769 -4.188 5.199 1.00 98.31 100 ALA A O 1
ATOM 756 N N . SER A 1 101 ? -2.226 -4.609 6.845 1.00 98.12 101 SER A N 1
ATOM 757 C CA . SER A 1 101 ? -2.922 -5.667 6.116 1.00 98.12 101 SER A CA 1
ATOM 758 C C . SER A 1 101 ? -4.401 -5.728 6.454 1.00 98.12 101 SER A C 1
ATOM 760 O O . SER A 1 101 ? -4.816 -5.394 7.565 1.00 98.12 101 SER A O 1
ATOM 762 N N . PHE A 1 102 ? -5.205 -6.192 5.499 1.00 98.06 102 PHE A N 1
ATOM 763 C CA . PHE A 1 102 ? -6.566 -6.618 5.800 1.00 98.06 102 PHE A CA 1
ATOM 764 C C . PHE A 1 102 ? -6.545 -7.933 6.579 1.00 98.06 102 PHE A C 1
ATOM 766 O O . PHE A 1 102 ? -5.912 -8.904 6.171 1.00 98.06 102 PHE A O 1
ATOM 773 N N . VAL A 1 103 ? -7.310 -7.982 7.668 1.00 97.06 103 VAL A N 1
ATOM 774 C CA . VAL A 1 103 ? -7.496 -9.185 8.501 1.00 97.06 103 VAL A CA 1
ATOM 775 C C . VAL A 1 103 ? -8.966 -9.619 8.579 1.00 97.06 103 VAL A C 1
ATOM 777 O O . VAL A 1 103 ? -9.324 -10.519 9.333 1.00 97.06 103 VAL A O 1
ATOM 780 N N . SER A 1 104 ? -9.845 -8.975 7.804 1.00 96.38 104 SER A N 1
ATOM 781 C CA . SER A 1 104 ? -11.279 -9.271 7.743 1.00 96.38 104 SER A CA 1
ATOM 782 C C . SER A 1 104 ? -11.877 -8.859 6.396 1.00 96.38 104 SER A C 1
ATOM 784 O O . SER A 1 104 ? -11.517 -7.799 5.878 1.00 96.38 104 SER A O 1
ATOM 786 N N . PRO A 1 105 ? -12.882 -9.591 5.873 1.00 94.88 105 PRO A N 1
ATOM 787 C CA . PRO A 1 105 ? -13.616 -9.196 4.668 1.00 94.88 105 PRO A CA 1
ATOM 788 C C . PRO A 1 105 ? -14.459 -7.924 4.856 1.00 94.88 105 PRO A C 1
ATOM 790 O O . PRO A 1 105 ? -15.010 -7.404 3.892 1.00 94.88 105 PRO A O 1
ATOM 793 N N . ARG A 1 106 ? -14.592 -7.425 6.094 1.00 95.81 106 ARG A N 1
ATOM 794 C CA . ARG A 1 106 ? -15.331 -6.194 6.421 1.00 95.81 106 ARG A CA 1
ATOM 795 C C . ARG A 1 106 ? -14.428 -4.963 6.569 1.00 95.81 106 ARG A C 1
ATOM 797 O O . ARG A 1 106 ? -14.899 -3.944 7.063 1.00 95.81 106 ARG A O 1
ATOM 804 N N . GLY A 1 107 ? -13.157 -5.065 6.173 1.00 95.69 107 GLY A N 1
ATOM 805 C CA . GLY A 1 107 ? -12.219 -3.940 6.163 1.00 95.69 107 GLY A CA 1
ATOM 806 C C . GLY A 1 107 ? -11.486 -3.687 7.482 1.00 95.69 107 GLY A C 1
ATOM 807 O O . GLY A 1 107 ? -10.996 -2.584 7.680 1.00 95.69 107 GLY A O 1
ATOM 808 N N . LEU A 1 108 ? -11.393 -4.677 8.382 1.00 97.38 108 LEU A N 1
ATOM 809 C CA . LEU A 1 108 ? -10.518 -4.553 9.556 1.00 97.38 108 LEU A CA 1
ATOM 810 C C . LEU A 1 108 ? -9.058 -4.584 9.097 1.00 97.38 108 LEU A C 1
ATOM 812 O O . LEU A 1 108 ? -8.662 -5.506 8.376 1.00 97.38 108 LEU A O 1
ATOM 816 N N . ILE A 1 109 ? -8.284 -3.595 9.537 1.00 98.06 109 ILE A N 1
ATOM 817 C CA . ILE A 1 109 ? -6.882 -3.406 9.170 1.00 98.06 109 ILE A CA 1
ATOM 818 C C . ILE A 1 109 ? -6.005 -3.593 10.406 1.00 98.06 109 ILE A C 1
ATOM 820 O O . ILE A 1 109 ? -6.320 -3.080 11.477 1.00 98.06 109 ILE A O 1
ATOM 824 N N . LEU A 1 110 ? -4.894 -4.311 10.245 1.00 98.19 110 LEU A N 1
ATOM 825 C CA . LEU A 1 110 ? -3.868 -4.479 11.267 1.00 98.19 110 LEU A CA 1
ATOM 826 C C . LEU A 1 110 ? -2.593 -3.725 10.866 1.00 98.19 110 LEU A C 1
ATOM 828 O O . LEU A 1 110 ? -2.102 -3.879 9.749 1.00 98.19 110 LEU A O 1
ATOM 832 N N . THR A 1 111 ? -2.038 -2.943 11.792 1.00 98.38 111 THR A N 1
ATOM 833 C CA . THR A 1 111 ? -0.722 -2.295 11.677 1.00 98.38 111 THR A CA 1
ATOM 834 C C . THR A 1 111 ? -0.039 -2.251 13.048 1.00 98.38 111 THR A C 1
ATOM 836 O O . THR A 1 111 ? -0.606 -2.697 14.048 1.00 98.38 111 THR A O 1
ATOM 839 N N . ASN A 1 112 ? 1.194 -1.753 13.119 1.00 98.06 112 ASN A N 1
ATOM 840 C CA . ASN A 1 112 ? 1.902 -1.624 14.385 1.00 98.06 112 ASN A CA 1
ATOM 841 C C . ASN A 1 112 ? 1.386 -0.442 15.213 1.00 98.06 112 ASN A C 1
ATOM 843 O O . ASN A 1 112 ? 0.994 0.595 14.684 1.00 98.06 112 ASN A O 1
ATOM 847 N N . HIS A 1 113 ? 1.499 -0.557 16.537 1.00 97.44 113 HIS A N 1
ATOM 848 C CA . HIS A 1 113 ? 1.122 0.514 17.461 1.00 97.44 113 HIS A CA 1
ATOM 849 C C . HIS A 1 113 ? 1.848 1.837 17.163 1.00 97.44 113 HIS A C 1
ATOM 851 O O . HIS A 1 113 ? 1.232 2.895 17.185 1.00 97.44 113 HIS A O 1
ATOM 857 N N . HIS A 1 114 ? 3.145 1.795 16.835 1.00 97.06 114 HIS A N 1
ATOM 858 C CA . HIS A 1 114 ? 3.904 3.011 16.524 1.00 97.06 114 HIS A CA 1
ATOM 859 C C . HIS A 1 114 ? 3.430 3.702 15.236 1.00 97.06 114 HIS A C 1
ATOM 861 O O . HIS A 1 114 ? 3.545 4.919 15.150 1.00 97.06 114 HIS A O 1
ATOM 867 N N . CYS A 1 115 ? 2.863 2.955 14.280 1.00 97.31 115 CYS A N 1
ATOM 868 C CA . CYS A 1 115 ? 2.271 3.515 13.065 1.00 97.31 115 CYS A CA 1
ATOM 869 C C . CYS A 1 115 ? 0.970 4.264 13.368 1.00 97.31 115 CYS A C 1
ATOM 871 O O . CYS A 1 115 ? 0.695 5.284 12.757 1.00 97.31 115 CYS A O 1
ATOM 873 N N . ALA A 1 116 ? 0.176 3.770 14.322 1.00 96.12 116 ALA A N 1
ATOM 874 C CA . ALA A 1 116 ? -1.100 4.376 14.697 1.00 96.12 116 ALA A CA 1
ATOM 875 C C . ALA A 1 116 ? -0.982 5.397 15.841 1.00 96.12 116 ALA A C 1
ATOM 877 O O . ALA A 1 116 ? -1.970 6.032 16.186 1.00 96.12 116 ALA A O 1
ATOM 878 N N . ARG A 1 117 ? 0.194 5.554 16.463 1.00 95.62 117 ARG A N 1
ATOM 879 C CA . ARG A 1 117 ? 0.353 6.317 17.711 1.00 95.62 117 ARG A CA 1
ATOM 880 C C . ARG A 1 117 ? -0.115 7.768 17.598 1.00 95.62 117 ARG A C 1
ATOM 882 O O . ARG A 1 117 ? -0.762 8.250 18.520 1.00 95.62 117 ARG A O 1
ATOM 889 N N . GLU A 1 118 ? 0.223 8.443 16.502 1.00 94.12 118 GLU A N 1
ATOM 890 C CA . GLU A 1 118 ? -0.214 9.826 16.255 1.00 94.12 118 GLU A CA 1
ATOM 891 C C . GLU A 1 118 ? -1.733 9.878 16.095 1.00 94.12 118 GLU A C 1
ATOM 893 O O . GLU A 1 118 ? -2.399 10.572 16.851 1.00 94.12 118 GLU A O 1
ATOM 898 N N . SER A 1 119 ? -2.295 9.005 15.257 1.00 95.81 119 SER A N 1
ATOM 899 C CA . SER A 1 119 ? -3.744 8.875 15.095 1.00 95.81 119 SER A CA 1
ATOM 900 C C . SER A 1 119 ? -4.484 8.576 16.406 1.00 95.81 119 SER A C 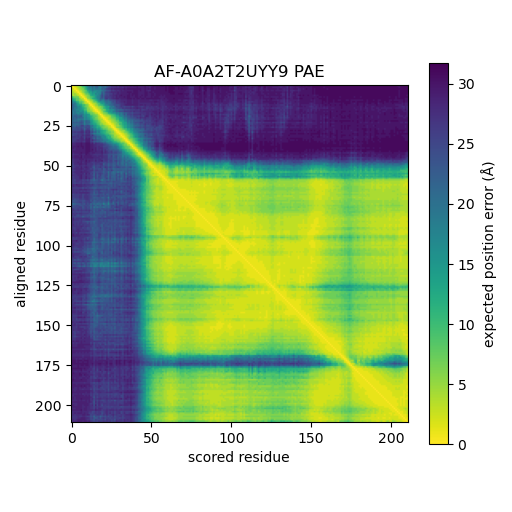1
ATOM 902 O O . SER A 1 119 ? -5.564 9.108 16.632 1.00 95.81 119 SER A O 1
ATOM 904 N N . ILE A 1 120 ? -3.913 7.741 17.284 1.00 96.31 120 ILE A N 1
ATOM 905 C CA . ILE A 1 120 ? -4.466 7.426 18.611 1.00 96.31 120 ILE A CA 1
ATOM 906 C C . ILE A 1 120 ? -4.466 8.674 19.506 1.00 96.31 120 ILE A C 1
ATOM 908 O O . ILE A 1 120 ? -5.433 8.915 20.234 1.00 96.31 120 ILE A O 1
ATOM 912 N N . ALA A 1 121 ? -3.395 9.468 19.466 1.00 95.00 121 ALA A N 1
ATOM 913 C CA . ALA A 1 121 ? -3.316 10.723 20.204 1.00 95.00 121 ALA A CA 1
ATOM 914 C C . ALA A 1 121 ? -4.333 11.749 19.677 1.00 95.00 121 ALA A C 1
ATOM 916 O O . ALA A 1 121 ? -5.051 12.341 20.479 1.00 95.00 121 ALA A O 1
ATOM 917 N N . ASP A 1 122 ? -4.458 11.885 18.354 1.00 95.00 122 ASP A N 1
ATOM 918 C CA . ASP A 1 122 ? -5.343 12.859 17.700 1.00 95.00 122 ASP A CA 1
ATOM 919 C C . ASP A 1 122 ? -6.828 12.627 18.003 1.00 95.00 122 ASP A C 1
ATOM 921 O O . ASP A 1 122 ? -7.605 13.577 18.079 1.00 95.00 122 ASP A O 1
ATOM 925 N N . VAL A 1 123 ? -7.237 11.370 18.205 1.00 96.31 123 VAL A N 1
ATOM 926 C CA . VAL A 1 123 ? -8.633 11.018 18.519 1.00 96.31 123 VAL A CA 1
ATOM 927 C C . VAL A 1 123 ? -8.904 10.841 20.016 1.00 96.31 123 VAL A C 1
ATOM 929 O O . VAL A 1 123 ? -10.003 10.416 20.386 1.00 96.31 123 VAL A O 1
ATOM 932 N N . SER A 1 124 ? -7.932 11.127 20.888 1.00 96.00 124 SER A N 1
ATOM 933 C CA . SER A 1 124 ? -8.123 11.106 22.347 1.00 96.00 124 SER A CA 1
ATOM 934 C C . SER A 1 124 ? -8.984 12.296 22.803 1.00 96.00 124 SER A C 1
ATOM 936 O O . SER A 1 124 ? -8.828 13.407 22.304 1.00 96.00 124 SER A O 1
ATOM 938 N N . GLN A 1 125 ? -9.908 12.076 23.745 1.00 94.94 125 GLN A N 1
ATOM 939 C CA . GLN A 1 125 ? -10.816 13.120 24.248 1.00 94.94 125 GLN A CA 1
ATOM 940 C C . GLN A 1 125 ? -10.252 13.857 25.475 1.00 94.94 125 GLN A C 1
ATOM 942 O O . GLN A 1 125 ? -9.268 13.434 26.086 1.00 94.94 125 GLN A O 1
ATOM 947 N N . GLU A 1 126 ? -10.896 14.962 25.875 1.00 92.12 126 GLU A N 1
ATOM 948 C CA . GLU A 1 126 ? -10.552 15.663 27.117 1.00 92.12 126 GLU A CA 1
ATOM 949 C C . GLU A 1 126 ? -10.674 14.714 28.323 1.00 92.12 126 GLU A C 1
ATOM 951 O O . GLU A 1 126 ? -11.743 14.170 28.597 1.00 92.12 126 GLU A O 1
ATOM 956 N N . ASN A 1 127 ? -9.580 14.565 29.077 1.00 93.50 127 ASN A N 1
ATOM 957 C CA . ASN A 1 127 ? -9.420 13.648 30.221 1.00 93.50 127 ASN A CA 1
ATOM 958 C C . ASN A 1 127 ? -9.237 12.159 29.878 1.00 93.50 127 ASN A C 1
ATOM 960 O O . ASN A 1 127 ? -9.390 11.306 30.752 1.00 93.50 127 ASN A O 1
ATOM 964 N N . GLU A 1 128 ? -8.840 11.840 28.651 1.00 95.12 128 GLU A N 1
ATOM 965 C CA . GLU A 1 128 ? -8.497 10.483 28.231 1.00 95.12 128 GLU A CA 1
ATOM 966 C C . GLU A 1 128 ? -7.072 10.428 27.668 1.00 95.12 128 GLU A C 1
ATOM 968 O O . GLU A 1 128 ? -6.577 11.386 27.076 1.00 95.12 128 GLU A O 1
ATOM 973 N N . SER A 1 129 ? -6.394 9.291 27.837 1.00 93.94 129 SER A N 1
ATOM 974 C CA . SER A 1 129 ? -5.121 9.030 27.168 1.00 93.94 129 SER A CA 1
ATOM 975 C C . SER A 1 129 ? -5.140 7.647 26.532 1.00 93.94 129 SER A C 1
ATOM 977 O O . SER A 1 129 ? -4.685 6.671 27.128 1.00 93.94 129 SER A O 1
ATOM 979 N N . LEU A 1 130 ? -5.627 7.561 25.291 1.00 96.88 130 LEU A N 1
ATOM 980 C CA . LEU A 1 130 ? -5.698 6.288 24.568 1.00 96.88 130 LEU A CA 1
ATOM 981 C C . LEU A 1 130 ? -4.320 5.647 24.356 1.00 96.88 130 LEU A C 1
ATOM 983 O O . LEU A 1 130 ? -4.199 4.426 24.317 1.00 96.88 130 LEU A O 1
ATOM 987 N N . VAL A 1 131 ? -3.266 6.462 24.254 1.00 95.50 131 VAL A N 1
ATOM 988 C CA . VAL A 1 131 ? -1.881 5.980 24.128 1.00 95.50 131 VAL A CA 1
ATOM 989 C C . VAL A 1 131 ? -1.419 5.251 25.395 1.00 95.50 131 VAL A C 1
ATOM 991 O O . VAL A 1 131 ? -0.639 4.307 25.303 1.00 95.50 131 VAL A O 1
ATOM 994 N N . ARG A 1 132 ? -1.878 5.687 26.576 1.00 95.94 132 ARG A N 1
ATOM 995 C CA . ARG A 1 132 ? -1.524 5.076 27.865 1.00 95.94 132 ARG A CA 1
ATOM 996 C C . ARG A 1 132 ? -2.434 3.897 28.195 1.00 95.94 132 ARG A C 1
ATOM 998 O O . ARG A 1 132 ? -1.943 2.852 28.607 1.00 95.94 132 ARG A O 1
ATOM 1005 N N . ASP A 1 133 ? -3.739 4.094 28.047 1.00 96.50 133 ASP A N 1
ATOM 1006 C CA . ASP A 1 133 ? -4.760 3.184 28.577 1.00 96.50 133 ASP A CA 1
ATOM 1007 C C . ASP A 1 133 ? -5.215 2.133 27.551 1.00 96.50 133 ASP A C 1
ATOM 1009 O O . ASP A 1 133 ? -5.854 1.145 27.911 1.00 96.50 133 ASP A O 1
ATOM 1013 N N . GLY A 1 134 ? -4.853 2.315 26.278 1.00 95.94 134 GLY A N 1
ATOM 1014 C CA . GLY A 1 134 ? -5.360 1.523 25.167 1.00 95.94 134 GLY A CA 1
ATOM 1015 C C . GLY A 1 134 ? -6.755 1.969 24.723 1.00 95.94 134 GLY A C 1
ATOM 1016 O O . GLY A 1 134 ? -7.404 2.812 25.338 1.00 95.94 134 GLY A O 1
ATOM 1017 N N . PHE A 1 135 ? -7.218 1.395 23.616 1.00 96.94 135 PHE A N 1
ATOM 1018 C CA . PHE A 1 135 ? -8.540 1.661 23.060 1.00 96.94 135 PHE A CA 1
ATOM 1019 C C . PHE A 1 135 ? -9.155 0.368 22.533 1.00 96.94 135 PHE A C 1
ATOM 1021 O O . PHE A 1 135 ? -8.486 -0.413 21.854 1.00 96.94 135 PHE A O 1
ATOM 1028 N N . TYR A 1 136 ? -10.436 0.161 22.817 1.00 97.12 136 TYR A N 1
ATOM 1029 C CA . TYR A 1 136 ? -11.221 -0.935 22.269 1.00 97.12 136 TYR A CA 1
ATOM 1030 C C . TYR A 1 136 ? -12.630 -0.437 21.952 1.00 97.12 136 TYR A C 1
ATOM 1032 O O . TYR A 1 136 ? -13.327 0.067 22.831 1.00 97.12 136 TYR A O 1
ATOM 1040 N N . ALA A 1 137 ? -13.034 -0.590 20.694 1.00 97.62 137 ALA A N 1
ATOM 1041 C CA . ALA A 1 137 ? -14.386 -0.321 20.231 1.00 97.62 137 ALA A CA 1
ATOM 1042 C C . ALA A 1 137 ? -15.176 -1.638 20.226 1.00 97.62 137 ALA A C 1
ATOM 1044 O O . ALA A 1 137 ? -14.836 -2.558 19.481 1.00 97.62 137 ALA A O 1
ATOM 1045 N N . GLU A 1 138 ? -16.214 -1.746 21.059 1.00 97.56 138 GLU A N 1
ATOM 1046 C CA . GLU A 1 138 ? -17.054 -2.951 21.122 1.00 97.56 138 GLU A CA 1
ATOM 1047 C C . GLU A 1 138 ? -17.901 -3.105 19.852 1.00 97.56 138 GLU A C 1
ATOM 1049 O O . GLU A 1 138 ? -18.100 -4.213 19.344 1.00 97.56 138 GLU A O 1
ATOM 1054 N N . THR A 1 139 ? -18.358 -1.982 19.300 1.00 97.81 139 THR A N 1
ATOM 1055 C CA . THR A 1 139 ? -19.112 -1.929 18.053 1.00 97.81 139 THR A CA 1
ATOM 1056 C C . THR A 1 139 ? -18.444 -1.010 17.034 1.00 97.81 139 THR A C 1
ATOM 1058 O O . THR A 1 139 ? -17.652 -0.134 17.368 1.00 97.81 139 THR A O 1
ATOM 1061 N N . ARG A 1 140 ? -18.814 -1.159 15.755 1.00 95.81 140 ARG A N 1
ATOM 1062 C CA . ARG A 1 140 ? -18.290 -0.291 14.684 1.00 95.81 140 ARG A CA 1
ATOM 1063 C C . ARG A 1 140 ? -18.669 1.179 14.860 1.00 95.81 140 ARG A C 1
ATOM 1065 O O . ARG A 1 140 ? -17.973 2.039 14.343 1.00 95.81 140 ARG A O 1
ATOM 1072 N N . SER A 1 141 ? -19.778 1.473 15.540 1.00 97.31 141 SER A N 1
ATOM 1073 C CA . SER A 1 141 ? -20.170 2.854 15.845 1.00 97.31 141 SER A CA 1
ATOM 1074 C C . SER A 1 141 ? -19.291 3.502 16.910 1.00 97.31 141 SER A C 1
ATOM 1076 O O . SER A 1 141 ? -19.280 4.726 16.993 1.00 97.31 141 SER A O 1
ATOM 1078 N N . ASP A 1 142 ? -18.551 2.705 17.684 1.00 97.44 142 ASP A N 1
ATOM 1079 C CA . ASP A 1 142 ? -17.618 3.205 18.694 1.00 97.44 142 ASP A CA 1
ATOM 1080 C C . ASP A 1 142 ? -16.224 3.478 18.097 1.00 97.44 142 ASP A C 1
ATOM 1082 O O . ASP A 1 142 ? -15.389 4.103 18.749 1.00 97.44 142 ASP A O 1
ATOM 1086 N N . GLU A 1 143 ? -15.953 3.030 16.860 1.00 97.50 143 GLU A N 1
ATOM 1087 C CA . GLU A 1 143 ? -14.707 3.324 16.141 1.00 97.50 143 GLU A CA 1
ATOM 1088 C C . GLU A 1 143 ? -14.558 4.841 15.937 1.00 97.50 143 GLU A C 1
ATOM 1090 O O . GLU A 1 143 ? -15.451 5.516 15.420 1.00 97.50 143 GLU A O 1
ATOM 1095 N N . ARG A 1 144 ? -13.404 5.395 16.326 1.00 96.56 144 ARG A N 1
ATOM 1096 C CA . ARG A 1 144 ? -13.133 6.831 16.193 1.00 96.56 144 ARG A CA 1
ATOM 1097 C C . ARG A 1 144 ? -12.534 7.140 14.833 1.00 96.56 144 ARG A C 1
ATOM 1099 O O . ARG A 1 144 ? -11.545 6.532 14.425 1.00 96.56 144 ARG A O 1
ATOM 1106 N N . ARG A 1 145 ? -13.124 8.116 14.145 1.00 96.31 145 ARG A N 1
ATOM 1107 C CA . ARG A 1 145 ? -12.605 8.603 12.870 1.00 96.31 145 ARG A CA 1
ATOM 1108 C C . ARG A 1 145 ? -11.338 9.417 13.108 1.00 96.31 145 ARG A C 1
ATOM 1110 O O . ARG A 1 145 ? -11.351 10.366 13.883 1.00 96.31 145 ARG A O 1
ATOM 1117 N N . VAL A 1 146 ? -10.276 9.047 12.404 1.00 96.56 146 VAL A N 1
ATOM 1118 C CA . VAL A 1 146 ? -9.052 9.839 12.301 1.00 96.56 146 VAL A CA 1
ATOM 1119 C C . VAL A 1 146 ? -9.187 10.704 11.053 1.00 96.56 146 VAL A C 1
ATOM 1121 O O . VAL A 1 146 ? -9.427 10.178 9.962 1.00 96.56 146 VAL A O 1
ATOM 1124 N N . GLU A 1 147 ? -9.094 12.021 11.211 1.00 94.81 147 GLU A N 1
ATOM 1125 C CA . GLU A 1 147 ? -9.129 12.945 10.076 1.00 94.81 147 GLU A CA 1
ATOM 1126 C C . GLU A 1 147 ? -7.880 12.765 9.204 1.00 94.81 147 GLU A C 1
ATOM 1128 O O . GLU A 1 147 ? -6.801 12.464 9.705 1.00 94.81 147 GLU A O 1
ATOM 1133 N N . ASP A 1 148 ? -8.047 12.888 7.886 1.00 91.69 148 ASP A N 1
ATOM 1134 C CA . ASP A 1 148 ? -6.986 12.794 6.868 1.00 91.69 148 ASP A CA 1
ATOM 1135 C C . ASP A 1 148 ? -6.161 11.489 6.818 1.00 91.69 148 ASP A C 1
ATOM 1137 O O . ASP A 1 148 ? -5.290 11.337 5.958 1.00 91.69 148 ASP A O 1
ATOM 1141 N N . LEU A 1 149 ? -6.465 10.494 7.657 1.00 95.25 149 LEU A N 1
ATOM 1142 C CA . LEU A 1 149 ? -5.861 9.169 7.564 1.00 95.25 149 LEU A CA 1
ATOM 1143 C C . LEU A 1 149 ? -6.407 8.410 6.350 1.00 95.25 149 LEU A C 1
ATOM 1145 O O . LEU A 1 149 ? -7.617 8.262 6.165 1.00 95.25 149 LEU A O 1
ATOM 1149 N N . TYR A 1 150 ? -5.496 7.847 5.562 1.00 94.50 150 TYR A N 1
ATOM 1150 C CA . TYR A 1 150 ? -5.827 7.008 4.421 1.00 94.50 150 TYR A CA 1
ATOM 1151 C C . TYR A 1 150 ? -4.952 5.752 4.376 1.00 94.50 150 TYR A C 1
ATOM 1153 O O . TYR A 1 150 ? -3.875 5.670 4.969 1.00 94.50 150 TYR A O 1
ATOM 1161 N N . VAL A 1 151 ? -5.436 4.756 3.642 1.00 95.75 151 VAL A N 1
ATOM 1162 C CA . VAL A 1 151 ? -4.753 3.489 3.374 1.00 95.75 151 VAL A CA 1
ATOM 1163 C C . VAL A 1 151 ? -4.880 3.179 1.891 1.00 95.75 151 VAL A C 1
ATOM 1165 O O . VAL A 1 151 ? -5.941 3.377 1.301 1.00 95.75 151 VAL A O 1
ATOM 1168 N N . GLU A 1 152 ? -3.806 2.692 1.281 1.00 95.62 152 GLU A N 1
ATOM 1169 C CA . GLU A 1 152 ? -3.783 2.362 -0.142 1.00 95.62 152 GLU A CA 1
ATOM 1170 C C . GLU A 1 152 ? -3.634 0.857 -0.340 1.00 95.62 152 GLU A C 1
ATOM 1172 O O . GLU A 1 152 ? -2.735 0.216 0.212 1.00 95.62 152 GLU A O 1
ATOM 1177 N N . GLN A 1 153 ? -4.514 0.299 -1.170 1.00 96.06 153 GLN A N 1
ATOM 1178 C CA . GLN A 1 153 ? -4.455 -1.084 -1.619 1.00 96.06 153 GLN A CA 1
ATOM 1179 C C . GLN A 1 153 ? -3.880 -1.138 -3.033 1.00 96.06 153 GLN A C 1
ATOM 1181 O O . GLN A 1 153 ? -4.402 -0.507 -3.954 1.00 96.06 153 GLN A O 1
ATOM 1186 N N . ILE A 1 154 ? -2.838 -1.944 -3.236 1.00 95.00 154 ILE A N 1
ATOM 1187 C CA . ILE A 1 154 ? -2.303 -2.180 -4.578 1.00 95.00 154 ILE A CA 1
ATOM 1188 C C . ILE A 1 154 ? -3.209 -3.192 -5.275 1.00 95.00 154 ILE A C 1
ATOM 1190 O O . ILE A 1 154 ? -3.128 -4.394 -5.023 1.00 95.00 154 ILE A O 1
ATOM 1194 N N . VAL A 1 155 ? -4.076 -2.713 -6.168 1.00 95.00 155 VAL A N 1
ATOM 1195 C CA . VAL A 1 155 ? -5.015 -3.558 -6.928 1.00 95.00 155 VAL A CA 1
ATOM 1196 C C . VAL A 1 155 ? -4.406 -4.161 -8.193 1.00 95.00 155 VAL A C 1
ATOM 1198 O O . VAL A 1 155 ? -4.844 -5.230 -8.629 1.00 95.00 155 VAL A O 1
ATOM 1201 N N . GLU A 1 156 ? -3.373 -3.528 -8.743 1.00 93.69 156 GLU A N 1
ATOM 1202 C CA . GLU A 1 156 ? -2.678 -3.957 -9.952 1.00 93.69 156 GLU A CA 1
ATOM 1203 C C . GLU A 1 156 ? -1.314 -3.264 -10.060 1.00 93.69 156 GLU A C 1
ATOM 1205 O O . GLU A 1 156 ? -1.167 -2.106 -9.674 1.00 93.69 156 GLU A O 1
ATOM 1210 N N . VAL A 1 157 ? -0.338 -3.961 -10.639 1.00 94.62 157 VAL A N 1
ATOM 1211 C CA . VAL A 1 157 ? 0.943 -3.398 -11.072 1.00 94.62 157 VAL A CA 1
ATOM 1212 C C . VAL A 1 157 ? 1.150 -3.788 -12.532 1.00 94.62 157 VAL A C 1
ATOM 1214 O O . VAL A 1 157 ? 0.855 -4.914 -12.934 1.00 94.62 157 VAL A O 1
ATOM 1217 N N . ARG A 1 158 ? 1.637 -2.848 -13.344 1.00 92.88 158 ARG A N 1
ATOM 1218 C CA . ARG A 1 158 ? 1.912 -3.062 -14.768 1.00 92.88 158 ARG A CA 1
ATOM 1219 C C . ARG A 1 158 ? 3.290 -2.541 -15.126 1.00 92.88 158 ARG A C 1
ATOM 1221 O O . ARG A 1 158 ? 3.652 -1.436 -14.732 1.00 92.88 158 ARG A O 1
ATOM 1228 N N . ASP A 1 159 ? 4.008 -3.296 -15.949 1.00 94.50 159 ASP A N 1
ATOM 1229 C CA . ASP A 1 159 ? 5.225 -2.799 -16.580 1.00 94.50 159 ASP A CA 1
ATOM 1230 C C . ASP A 1 159 ? 4.858 -1.817 -17.705 1.00 94.50 159 ASP A C 1
ATOM 1232 O O . ASP A 1 159 ? 4.178 -2.164 -18.673 1.00 94.50 159 ASP A O 1
ATOM 1236 N N . VAL A 1 160 ? 5.293 -0.566 -17.557 1.00 93.81 160 VAL A N 1
ATOM 1237 C CA . VAL A 1 160 ? 5.096 0.512 -18.539 1.00 93.81 160 VAL A CA 1
ATOM 1238 C C . VAL A 1 160 ? 6.412 0.981 -19.160 1.00 93.81 160 VAL A C 1
ATOM 1240 O O . VAL A 1 160 ? 6.457 2.033 -19.802 1.00 93.81 160 VAL A O 1
ATOM 1243 N N . THR A 1 161 ? 7.486 0.208 -18.994 1.00 92.94 161 THR A N 1
ATOM 1244 C CA . THR A 1 161 ? 8.849 0.574 -19.387 1.00 92.94 161 THR A CA 1
ATOM 1245 C C . THR A 1 161 ? 8.928 0.958 -20.858 1.00 92.94 161 THR A C 1
ATOM 1247 O O . THR A 1 161 ? 9.432 2.032 -21.186 1.00 92.94 161 THR A O 1
ATOM 1250 N N . ASP A 1 162 ? 8.383 0.136 -21.754 1.00 93.62 162 ASP A N 1
ATOM 1251 C CA . ASP A 1 162 ? 8.461 0.403 -23.193 1.00 93.62 162 ASP A CA 1
ATOM 1252 C C . ASP A 1 162 ? 7.602 1.597 -23.616 1.00 93.62 162 ASP A C 1
ATOM 1254 O O . ASP A 1 162 ? 8.018 2.398 -24.455 1.00 93.62 162 ASP A O 1
ATOM 1258 N N . SER A 1 163 ? 6.451 1.790 -22.964 1.00 89.50 163 SER A N 1
ATOM 1259 C CA . SER A 1 163 ? 5.619 2.980 -23.170 1.00 89.50 163 SER A CA 1
ATOM 1260 C C . SER A 1 163 ? 6.368 4.254 -22.778 1.00 89.50 163 SER A C 1
ATOM 1262 O O . SER A 1 163 ? 6.344 5.238 -23.516 1.00 89.50 163 SER A O 1
ATOM 1264 N N . LEU A 1 164 ? 7.065 4.238 -21.638 1.00 90.12 164 LEU A N 1
ATOM 1265 C CA . LEU A 1 164 ? 7.848 5.381 -21.179 1.00 90.12 164 LEU A CA 1
ATOM 1266 C C . LEU A 1 164 ? 9.080 5.620 -22.064 1.00 90.12 164 LEU A C 1
ATOM 1268 O O . LEU A 1 164 ? 9.361 6.767 -22.409 1.00 90.12 164 LEU A O 1
ATOM 1272 N N . ARG A 1 165 ? 9.790 4.562 -22.479 1.00 89.50 165 ARG A N 1
ATOM 1273 C CA . ARG A 1 165 ? 10.927 4.664 -23.411 1.00 89.50 165 ARG A CA 1
ATOM 1274 C C . ARG A 1 165 ? 10.517 5.319 -24.727 1.00 89.50 165 ARG A C 1
ATOM 1276 O O . ARG A 1 165 ? 11.207 6.227 -25.181 1.00 89.50 165 ARG A O 1
ATOM 1283 N N . ALA A 1 166 ? 9.384 4.913 -25.300 1.00 88.56 166 ALA A N 1
ATOM 1284 C CA . ALA A 1 166 ? 8.867 5.502 -26.532 1.00 88.56 166 ALA A CA 1
ATOM 1285 C C . ALA A 1 166 ? 8.532 6.997 -26.369 1.00 88.56 166 ALA A C 1
ATOM 1287 O O . ALA A 1 166 ? 8.885 7.806 -27.226 1.00 88.56 166 ALA A O 1
ATOM 1288 N N . LEU A 1 167 ? 7.907 7.381 -25.248 1.00 86.38 167 LEU A N 1
ATOM 1289 C CA . LEU A 1 167 ? 7.594 8.783 -24.942 1.00 86.38 167 LEU A CA 1
ATOM 1290 C C . LEU A 1 167 ? 8.853 9.648 -24.784 1.00 86.38 167 LEU A C 1
ATOM 1292 O O . LEU A 1 167 ? 8.880 10.789 -25.240 1.00 86.38 167 LEU A O 1
ATOM 1296 N N . VAL A 1 168 ? 9.896 9.112 -24.146 1.00 87.25 168 V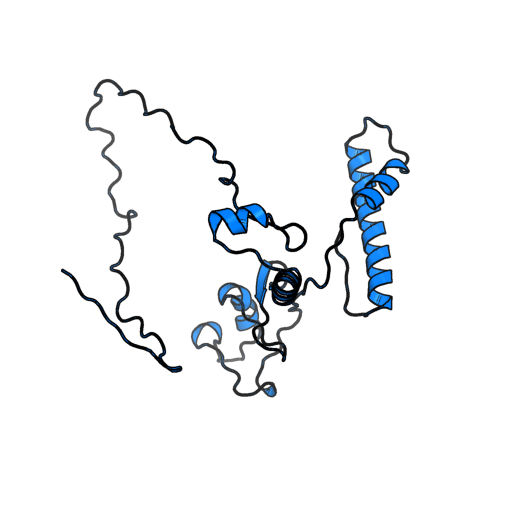AL A N 1
ATOM 1297 C CA . VAL A 1 168 ? 11.166 9.824 -23.951 1.00 87.25 168 VAL A CA 1
ATOM 1298 C C . VAL A 1 168 ? 11.951 9.940 -25.258 1.00 87.25 168 VAL A C 1
ATOM 1300 O O . VAL A 1 168 ? 12.493 11.005 -25.529 1.00 87.25 168 VAL A O 1
ATOM 1303 N N . ALA A 1 169 ? 11.970 8.899 -26.095 1.00 85.12 169 ALA A N 1
ATOM 1304 C CA . ALA A 1 169 ? 12.650 8.930 -27.392 1.00 85.12 169 ALA A CA 1
ATOM 1305 C C . ALA A 1 169 ? 12.050 9.963 -28.366 1.00 85.12 169 ALA A C 1
ATOM 1307 O O . ALA A 1 169 ? 12.758 10.492 -29.216 1.00 85.12 169 ALA A O 1
ATOM 1308 N N . GLY A 1 170 ? 10.753 10.264 -28.238 1.00 79.62 170 GLY A N 1
ATOM 1309 C CA . GLY A 1 170 ? 10.088 11.317 -29.010 1.00 79.62 170 GLY A CA 1
ATOM 1310 C C . GLY A 1 170 ? 10.292 12.737 -28.468 1.00 79.62 170 GLY A C 1
ATOM 1311 O O . GLY A 1 170 ? 9.821 13.690 -29.088 1.00 79.62 170 GLY A O 1
ATOM 1312 N N . ALA A 1 171 ? 10.945 12.908 -27.313 1.00 78.12 171 ALA A N 1
ATOM 1313 C CA . ALA A 1 171 ? 11.188 14.225 -26.739 1.00 78.12 171 ALA A CA 1
ATOM 1314 C C . ALA A 1 171 ? 12.371 14.918 -27.446 1.00 78.12 171 ALA A C 1
ATOM 1316 O O . ALA A 1 171 ? 13.395 14.279 -27.684 1.00 78.12 171 ALA A O 1
ATOM 1317 N N . PRO A 1 172 ? 12.280 16.228 -27.747 1.00 73.56 172 PRO A N 1
ATOM 1318 C CA . PRO A 1 172 ? 13.368 16.975 -28.370 1.00 73.56 172 PRO A CA 1
ATOM 1319 C C . PRO A 1 172 ? 14.468 17.239 -27.333 1.00 73.56 172 PRO A C 1
ATOM 1321 O O . PRO A 1 172 ? 14.471 18.268 -26.657 1.00 73.56 172 PRO A O 1
ATOM 1324 N N . VAL A 1 173 ? 15.368 16.274 -27.166 1.00 78.31 173 VAL A N 1
ATOM 1325 C CA . VAL A 1 173 ? 16.506 16.339 -26.247 1.00 78.31 173 VAL A CA 1
ATOM 1326 C C . VAL A 1 173 ? 17.768 15.998 -27.028 1.00 78.31 173 VAL A C 1
ATOM 1328 O O . VAL A 1 173 ? 17.792 15.015 -27.765 1.00 78.31 173 VAL A 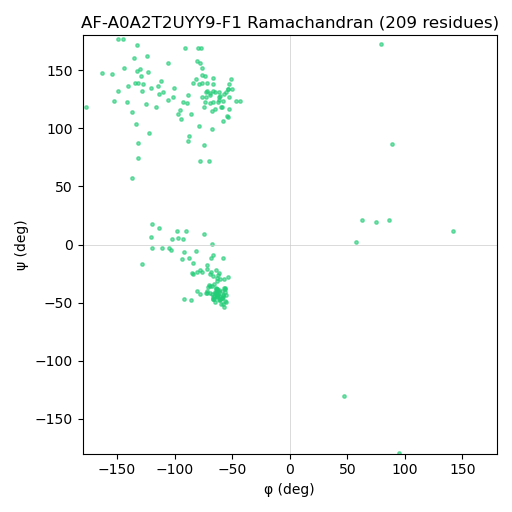O 1
ATOM 1331 N N . GLU A 1 174 ? 18.823 16.797 -26.881 1.00 73.56 174 GLU A N 1
ATOM 1332 C CA . GLU A 1 174 ? 20.131 16.422 -27.416 1.00 73.56 174 GLU A CA 1
ATOM 1333 C C . GLU A 1 174 ? 20.665 15.194 -26.666 1.00 73.56 174 GLU A C 1
ATOM 1335 O O . GLU A 1 174 ? 20.670 15.162 -25.437 1.00 73.56 174 GLU A O 1
ATOM 1340 N N . ASN A 1 175 ? 21.146 14.187 -27.401 1.00 67.44 175 ASN A N 1
ATOM 1341 C CA . ASN A 1 175 ? 21.478 12.856 -26.868 1.00 67.44 175 ASN A CA 1
ATOM 1342 C C . ASN A 1 175 ? 22.530 12.829 -25.735 1.00 67.44 175 ASN A C 1
ATOM 1344 O O . ASN A 1 175 ? 22.677 11.796 -25.086 1.00 67.44 175 ASN A O 1
ATOM 1348 N N . ASN A 1 176 ? 23.238 13.934 -25.474 1.00 75.62 176 ASN A N 1
ATOM 1349 C CA . ASN A 1 176 ? 24.293 14.027 -24.458 1.00 75.62 176 ASN A CA 1
ATOM 1350 C C . ASN A 1 176 ? 23.928 14.919 -23.255 1.00 75.62 176 ASN A C 1
ATOM 1352 O O . ASN A 1 176 ? 24.710 15.001 -22.309 1.00 75.62 176 ASN A O 1
ATOM 1356 N N . ASP A 1 177 ? 22.758 15.571 -23.254 1.00 86.50 177 ASP A N 1
ATOM 1357 C CA . ASP A 1 177 ? 22.288 16.349 -22.101 1.00 86.50 177 ASP A CA 1
ATOM 1358 C C . ASP A 1 177 ? 21.501 15.441 -21.142 1.00 86.50 177 ASP A C 1
ATOM 1360 O O . ASP A 1 177 ? 20.278 15.278 -21.226 1.00 86.50 177 ASP A O 1
ATOM 1364 N N . ILE A 1 178 ? 22.237 14.823 -20.212 1.00 85.88 178 ILE A N 1
ATOM 1365 C CA . ILE A 1 178 ? 21.695 13.907 -19.196 1.00 85.88 178 ILE A CA 1
ATOM 1366 C C . ILE A 1 178 ? 20.616 14.596 -18.351 1.00 85.88 178 ILE A C 1
ATOM 1368 O O . ILE A 1 178 ? 19.607 13.977 -17.999 1.00 85.88 178 ILE A O 1
ATOM 1372 N N . GLU A 1 179 ? 20.788 15.879 -18.032 1.00 88.06 179 GLU A N 1
ATOM 1373 C CA . GLU A 1 179 ? 19.813 16.596 -17.219 1.00 88.06 179 GLU A CA 1
ATOM 1374 C C . GLU A 1 179 ? 18.530 16.888 -17.993 1.00 88.06 179 GLU A C 1
ATOM 1376 O O . GLU A 1 179 ? 17.433 16.735 -17.444 1.00 88.06 179 GLU A O 1
ATOM 1381 N N . ALA A 1 180 ? 18.635 17.295 -19.260 1.00 86.12 180 ALA A N 1
ATOM 1382 C CA . ALA A 1 180 ? 17.472 17.488 -20.115 1.00 86.12 180 ALA A CA 1
ATOM 1383 C C . ALA A 1 180 ? 16.730 16.172 -20.343 1.00 86.12 180 ALA A C 1
ATOM 1385 O O . ALA A 1 180 ? 15.499 16.164 -20.268 1.00 86.12 180 ALA A O 1
ATOM 1386 N N . LEU A 1 181 ? 17.448 15.058 -20.503 1.00 87.31 181 LEU A N 1
ATOM 1387 C CA . LEU A 1 181 ? 16.845 13.731 -20.603 1.00 87.31 181 LEU A CA 1
ATOM 1388 C C . LEU A 1 181 ? 16.109 13.352 -19.311 1.00 87.31 181 LEU A C 1
ATOM 1390 O O . LEU A 1 181 ? 14.964 12.896 -19.357 1.00 87.31 181 LEU A O 1
ATOM 1394 N N . ALA A 1 182 ? 16.710 13.603 -18.145 1.00 89.44 182 ALA A N 1
ATOM 1395 C CA . ALA A 1 182 ? 16.066 13.369 -16.854 1.00 89.44 182 ALA A CA 1
ATOM 1396 C C . ALA A 1 182 ? 14.822 14.257 -16.657 1.00 89.44 182 ALA A C 1
ATOM 1398 O O . ALA A 1 182 ? 13.792 13.781 -16.170 1.00 89.44 182 ALA A O 1
ATOM 1399 N N . ARG A 1 183 ? 14.873 15.534 -17.070 1.00 89.56 183 ARG A N 1
ATOM 1400 C CA . ARG A 1 183 ? 13.714 16.447 -17.061 1.00 89.56 183 ARG A CA 1
ATOM 1401 C C . ARG A 1 183 ? 12.611 15.961 -18.001 1.00 89.56 183 ARG A C 1
ATOM 1403 O O . ARG A 1 183 ? 11.449 15.954 -17.598 1.00 89.56 183 ARG A O 1
ATOM 1410 N N . ALA A 1 184 ? 12.959 15.539 -19.215 1.00 89.06 184 ALA A N 1
ATOM 1411 C CA . ALA A 1 184 ? 12.011 14.991 -20.179 1.00 89.06 184 ALA A CA 1
ATOM 1412 C C . ALA A 1 184 ? 11.337 13.734 -19.622 1.00 89.06 184 ALA A C 1
ATOM 1414 O O . ALA A 1 184 ? 10.111 13.669 -19.592 1.00 89.06 184 ALA A O 1
ATOM 1415 N N . ARG A 1 185 ? 12.114 12.793 -19.071 1.00 91.06 185 ARG A N 1
ATOM 1416 C CA . ARG A 1 185 ? 11.581 11.589 -18.425 1.00 91.06 185 ARG A CA 1
ATOM 1417 C C . ARG A 1 185 ? 10.609 11.922 -17.297 1.00 91.06 185 ARG A C 1
ATOM 1419 O O . ARG A 1 185 ? 9.510 11.382 -17.300 1.00 91.06 185 ARG A O 1
ATOM 1426 N N . ARG A 1 186 ? 10.958 12.835 -16.382 1.00 92.56 186 ARG A N 1
ATOM 1427 C CA . ARG A 1 186 ? 10.052 13.262 -15.295 1.00 92.56 186 ARG A CA 1
ATOM 1428 C C . ARG A 1 186 ? 8.733 13.829 -15.826 1.00 92.56 186 ARG A C 1
ATOM 1430 O O . ARG A 1 186 ? 7.675 13.461 -15.333 1.00 92.56 186 ARG A O 1
ATOM 1437 N N . ARG A 1 187 ? 8.779 14.671 -16.865 1.00 91.81 187 ARG A N 1
ATOM 1438 C CA . ARG A 1 187 ? 7.561 15.201 -17.507 1.00 91.81 187 ARG A CA 1
ATOM 1439 C C . ARG A 1 187 ? 6.709 14.089 -18.121 1.00 91.81 187 ARG A C 1
ATOM 1441 O O . ARG A 1 187 ? 5.495 14.103 -17.951 1.00 91.81 187 ARG A O 1
ATOM 1448 N N . GLN A 1 188 ? 7.335 13.128 -18.803 1.00 92.75 188 GLN A N 1
ATOM 1449 C CA . GLN A 1 188 ? 6.623 12.001 -19.411 1.00 92.75 188 GLN A CA 1
ATOM 1450 C C . GLN A 1 188 ? 6.012 11.062 -18.365 1.00 92.75 188 GLN A C 1
ATOM 1452 O O . GLN A 1 188 ? 4.908 10.577 -18.580 1.00 92.75 188 GLN A O 1
ATOM 1457 N N . VAL A 1 189 ? 6.680 10.851 -17.224 1.00 94.56 189 VAL A N 1
ATOM 1458 C CA . VAL A 1 189 ? 6.131 10.095 -16.083 1.00 94.56 189 VAL A CA 1
ATOM 1459 C C . VAL A 1 189 ? 4.851 10.752 -15.570 1.00 94.56 189 VAL A C 1
ATOM 1461 O O . VAL A 1 189 ? 3.824 10.086 -15.530 1.00 94.56 189 VAL A O 1
ATOM 1464 N N . VAL A 1 190 ? 4.871 12.061 -15.295 1.00 94.00 190 VAL A N 1
ATOM 1465 C CA . VAL A 1 190 ? 3.679 12.795 -14.824 1.00 94.00 190 VAL A CA 1
ATOM 1466 C C . VAL A 1 190 ? 2.531 12.706 -15.836 1.00 94.00 190 VAL A C 1
ATOM 1468 O O . VAL A 1 190 ? 1.403 12.380 -15.479 1.00 94.00 190 VAL A O 1
ATOM 1471 N N . GLN A 1 191 ? 2.809 12.923 -17.126 1.00 92.06 191 GLN A N 1
ATOM 1472 C CA . GLN A 1 191 ? 1.783 12.819 -18.171 1.00 92.06 191 GLN A CA 1
ATOM 1473 C C . GLN A 1 191 ? 1.222 11.399 -18.312 1.00 92.06 191 GLN A C 1
ATOM 1475 O O . GLN A 1 191 ? 0.025 11.218 -18.566 1.00 92.06 191 GLN A O 1
ATOM 1480 N N . LEU A 1 192 ? 2.083 10.387 -18.182 1.00 93.69 192 LEU A N 1
ATOM 1481 C CA . LEU A 1 192 ? 1.686 8.988 -18.229 1.00 93.69 192 LEU A CA 1
ATOM 1482 C C . LEU A 1 192 ? 0.805 8.643 -17.030 1.00 93.69 192 LEU A C 1
ATOM 1484 O O . LEU A 1 192 ? -0.260 8.062 -17.234 1.00 93.69 192 LEU A O 1
ATOM 1488 N N . GLU A 1 193 ? 1.210 9.047 -15.829 1.00 95.38 193 GLU A N 1
ATOM 1489 C CA . GLU A 1 193 ? 0.455 8.863 -14.593 1.00 95.38 193 GLU A CA 1
ATOM 1490 C C . GLU A 1 193 ? -0.931 9.493 -14.700 1.00 95.38 193 GLU A C 1
ATOM 1492 O O . GLU A 1 193 ? -1.928 8.787 -14.582 1.00 95.38 193 GLU A O 1
ATOM 1497 N N . GLU A 1 194 ? -1.027 10.775 -15.056 1.00 94.44 194 GLU A N 1
ATOM 1498 C CA . GLU A 1 194 ? -2.313 11.449 -15.236 1.00 94.44 194 GLU A CA 1
ATOM 1499 C C . GLU A 1 194 ? -3.221 10.733 -16.247 1.00 94.44 194 GLU A C 1
ATOM 1501 O O . GLU A 1 194 ? -4.428 10.581 -16.043 1.00 94.44 194 GLU A O 1
ATOM 1506 N N . ARG A 1 195 ? -2.656 10.297 -17.380 1.00 93.62 195 ARG A N 1
ATOM 1507 C CA . ARG A 1 195 ? -3.410 9.588 -18.421 1.00 93.62 195 ARG A CA 1
ATOM 1508 C C . ARG A 1 195 ? -3.918 8.238 -17.922 1.00 93.62 195 ARG A C 1
ATOM 1510 O O . ARG A 1 195 ? -5.042 7.861 -18.265 1.00 93.62 195 ARG A O 1
ATOM 1517 N N . LEU A 1 196 ? -3.096 7.508 -17.172 1.00 94.75 196 LEU A N 1
ATOM 1518 C CA . LEU A 1 196 ? -3.450 6.208 -16.613 1.00 94.75 196 LEU A CA 1
ATOM 1519 C C . LEU A 1 196 ? -4.459 6.354 -15.470 1.00 94.75 196 LEU A C 1
ATOM 1521 O O . LEU A 1 196 ? -5.452 5.631 -15.482 1.00 94.75 196 LEU A O 1
ATOM 1525 N N . THR A 1 197 ? -4.295 7.338 -14.585 1.00 95.69 197 THR A N 1
ATOM 1526 C CA . THR A 1 197 ? -5.257 7.682 -13.529 1.00 95.69 197 THR A CA 1
ATOM 1527 C C . THR A 1 197 ? -6.615 8.031 -14.126 1.00 95.69 197 THR A C 1
ATOM 1529 O O . THR A 1 197 ? -7.592 7.354 -13.824 1.00 95.69 197 THR A O 1
ATOM 1532 N N . ARG A 1 198 ? -6.685 8.943 -15.111 1.00 95.38 198 ARG A N 1
ATOM 1533 C CA . ARG A 1 198 ? -7.948 9.260 -15.811 1.00 95.38 198 ARG A CA 1
ATOM 1534 C C . ARG A 1 198 ? -8.602 8.038 -16.458 1.00 95.38 198 ARG A C 1
ATOM 1536 O O . ARG A 1 198 ? -9.810 8.029 -16.680 1.00 95.38 198 ARG A O 1
ATOM 1543 N N . ARG A 1 199 ? -7.819 7.034 -16.871 1.00 94.62 199 ARG A N 1
ATOM 1544 C CA . ARG A 1 199 ? -8.346 5.780 -17.431 1.00 94.62 199 ARG A CA 1
ATOM 1545 C C . ARG A 1 199 ? -8.868 4.849 -16.342 1.00 94.62 199 ARG A C 1
ATOM 1547 O O . ARG A 1 199 ? -9.924 4.263 -16.559 1.00 94.62 199 ARG A O 1
ATOM 1554 N N . ALA A 1 200 ? -8.148 4.720 -15.233 1.00 94.12 200 ALA A N 1
ATOM 1555 C CA . ALA A 1 200 ? -8.550 3.915 -14.086 1.00 94.12 200 ALA A CA 1
ATOM 1556 C C . ALA A 1 200 ? -9.830 4.470 -13.442 1.00 94.12 200 ALA A C 1
ATOM 1558 O O . ALA A 1 200 ? -10.773 3.718 -13.227 1.00 94.12 200 ALA A O 1
ATOM 1559 N N . GLU A 1 201 ? -9.932 5.793 -13.292 1.00 94.69 201 GLU A N 1
ATOM 1560 C CA . GLU A 1 201 ? -11.110 6.479 -12.740 1.00 94.69 201 GLU A CA 1
ATOM 1561 C C . GLU A 1 201 ? -12.393 6.270 -13.560 1.00 94.69 201 GLU A C 1
ATOM 1563 O O . GLU A 1 201 ? -13.493 6.358 -13.021 1.00 94.69 201 GLU A O 1
ATOM 1568 N N . ARG A 1 202 ? -12.280 5.962 -14.863 1.00 95.44 202 ARG A N 1
ATOM 1569 C CA . ARG A 1 202 ? -13.441 5.575 -15.690 1.00 95.44 202 ARG A CA 1
ATOM 1570 C C . ARG A 1 202 ? -13.975 4.181 -15.360 1.00 95.44 202 ARG A C 1
ATOM 1572 O O . ARG A 1 202 ? -15.099 3.876 -15.743 1.00 95.44 202 ARG A O 1
ATOM 1579 N N . GLN A 1 203 ? -13.158 3.330 -14.745 1.00 92.88 203 GLN A N 1
ATOM 1580 C CA . GLN A 1 203 ? -13.548 1.991 -14.304 1.00 92.88 203 GLN A CA 1
ATOM 1581 C C . GLN A 1 203 ? -14.050 2.034 -12.862 1.00 92.88 203 GLN A C 1
ATOM 1583 O O . GLN A 1 203 ? -15.107 1.485 -12.571 1.00 92.88 203 GLN A O 1
ATOM 1588 N N . ASP A 1 204 ? -13.309 2.715 -11.990 1.00 93.81 204 ASP A N 1
ATOM 1589 C CA . ASP A 1 204 ? -13.647 2.914 -10.586 1.00 93.81 204 ASP A CA 1
ATOM 1590 C C . ASP A 1 204 ? -13.000 4.219 -10.103 1.00 93.81 204 ASP A C 1
ATOM 1592 O O . ASP A 1 204 ? -11.787 4.413 -10.209 1.00 93.81 204 ASP A O 1
ATOM 1596 N N . THR A 1 205 ? -13.823 5.132 -9.587 1.00 94.12 205 THR A N 1
ATOM 1597 C CA . THR A 1 205 ? -13.415 6.487 -9.193 1.00 94.12 205 THR A CA 1
ATOM 1598 C C . THR A 1 205 ? -12.495 6.520 -7.973 1.00 94.12 205 THR A C 1
ATOM 1600 O O . THR A 1 205 ? -11.902 7.566 -7.699 1.00 94.12 205 THR A O 1
ATOM 1603 N N . THR A 1 206 ? -12.345 5.405 -7.254 1.00 92.06 206 THR A N 1
ATOM 1604 C CA . THR A 1 206 ? -11.412 5.253 -6.128 1.00 92.06 206 THR A CA 1
ATOM 1605 C C . THR A 1 206 ? -9.994 4.903 -6.576 1.00 92.06 206 THR A C 1
ATOM 1607 O O . THR A 1 206 ? -9.045 5.079 -5.813 1.00 92.06 206 THR A O 1
ATOM 1610 N N . LEU A 1 207 ? -9.820 4.457 -7.823 1.00 94.38 207 LEU A N 1
ATOM 1611 C CA . LEU A 1 207 ? -8.519 4.044 -8.327 1.00 94.38 207 LEU A CA 1
ATOM 1612 C C . LEU A 1 207 ? -7.626 5.240 -8.645 1.00 94.38 207 LEU A C 1
ATOM 1614 O O . LEU A 1 207 ? -8.044 6.238 -9.239 1.00 94.38 207 LEU A O 1
ATOM 1618 N N . ARG A 1 208 ? -6.353 5.096 -8.292 1.00 93.25 208 ARG A N 1
ATOM 1619 C CA . ARG A 1 208 ? -5.270 6.025 -8.612 1.00 93.25 208 ARG A CA 1
ATOM 1620 C C . ARG A 1 208 ? -4.092 5.226 -9.152 1.00 93.25 208 ARG A C 1
ATOM 1622 O O . ARG A 1 208 ? -3.902 4.069 -8.782 1.00 93.25 208 ARG A O 1
ATOM 1629 N N . VAL A 1 209 ? -3.317 5.830 -10.045 1.00 95.12 209 VAL A N 1
ATOM 1630 C CA . VAL A 1 209 ? -2.099 5.226 -10.593 1.00 95.12 209 VAL A CA 1
ATOM 1631 C C . VAL A 1 209 ? -0.899 6.015 -10.088 1.00 95.12 209 VAL A C 1
ATOM 1633 O O . VAL A 1 209 ? -0.965 7.236 -10.007 1.00 95.12 209 VAL A O 1
ATOM 1636 N N . ARG A 1 210 ? 0.180 5.302 -9.761 1.00 92.06 210 ARG A N 1
ATOM 1637 C CA . ARG A 1 210 ? 1.510 5.853 -9.478 1.00 92.06 210 ARG A CA 1
ATOM 1638 C C . ARG A 1 210 ? 2.496 5.241 -10.472 1.00 92.06 210 ARG A C 1
ATOM 1640 O O . ARG A 1 210 ? 2.404 4.035 -10.723 1.00 92.06 210 ARG A O 1
ATOM 1647 N N . VAL A 1 211 ? 3.373 6.055 -11.062 1.00 90.12 211 VAL A N 1
ATOM 1648 C CA . VAL A 1 211 ? 4.352 5.631 -12.091 1.00 90.12 211 VAL A CA 1
ATOM 1649 C C . VAL A 1 211 ? 5.789 5.835 -11.633 1.00 90.12 211 VAL A C 1
ATOM 1651 O O . VAL A 1 211 ? 6.116 6.938 -11.147 1.00 90.12 211 VAL A O 1
#

pLDDT: mean 83.59, std 18.77, range [29.3, 98.38]

Mean predicted aligned error: 13.5 Å

Solvent-accessible surface area (backbone atoms only — not comparable to full-atom values): 14043 Å² total; per-residue (Å²): 133,92,79,89,81,91,76,92,80,75,96,83,77,79,84,74,84,85,71,81,76,79,81,74,80,71,76,84,76,59,77,76,79,71,91,79,77,68,94,60,84,78,70,76,74,77,71,85,78,82,70,90,54,99,53,77,92,55,91,84,70,51,78,90,66,55,65,50,70,57,37,31,73,77,68,74,42,68,82,51,71,69,54,38,50,49,53,41,62,32,37,29,37,34,58,94,83,41,61,31,29,59,80,43,102,84,70,46,69,49,64,55,68,80,72,44,46,65,54,41,55,73,63,39,53,95,97,53,52,37,80,80,74,52,84,82,55,94,46,81,87,60,56,79,77,56,81,94,69,54,72,47,67,56,86,78,86,78,93,54,63,67,64,51,51,55,56,45,71,71,46,99,58,65,97,82,44,65,65,56,48,51,52,48,42,55,54,50,42,53,56,49,24,54,55,48,20,62,53,41,35,74,77,40,78,86,48,78,56,86,116

Nearest PDB structures (foldseek):
  5sde-assembly1_A  TM=8.571E-01  e=4.729E-03  Porphyromonas gingivalis
  4y02-assembly1_A  TM=8.601E-01  e=1.097E-02  Porphyromonas gingivalis
  5jxp-assembly1_A  TM=9.177E-01  e=2.236E-02  Porphyromonas endodontalis ATCC 35406
  5jwi-assembly1_B  TM=9.292E-01  e=4.003E-02  Porphyromonas endodontalis
  5sdc-assembly1_B  TM=8.473E-01  e=1.726E-02  Porphyromonas gingivalis

Secondary structure (DSSP, 8-state):
----------S--------PPPPPPPTTSSPPP-TTS-----PPPPP------TTTT-----SSS--HHHHHHHHS----HHHHHHHHHHEEEETTTEEEEE-STT--EE--HHHHHHHHHHTPPTT--HHHH----SSGGGPPPPTT--EEE-------HHHHHHHHHTS---TT-HHHHHHHHHHHHHHHHHHHHHHHTTT-TT-----